Protein AF-A0A9P3LRH4-F1 (afdb_monomer_lite)

Radius of gyration: 26.84 Å; chains: 1; bounding box: 65×69×87 Å

Sequence (236 aa):
MSAPSTSEIVMLTSAAPTDGIQEAKQPSQETSVCRPNLFHRWLRLQELESERAVTSCMVSPRSLLAFRFIVALYYTAVLIAALVFYKTTFFSFLTTISSTSLCVYMWVASYHSFMYCRHKNTNSIDSLFWVLKMGFWFHYISLPCFHSLITTTYWIFLYAGFENLPVYFIWVDLSLHAFAIFIVLGEVLLARYQFPVRFWFVPVLLLVLYMFLTWFIHAIWHYWVYSFLGVDLKGM

Structure (mmCIF, N/CA/C/O backbone):
data_AF-A0A9P3LRH4-F1
#
_entry.id   AF-A0A9P3LRH4-F1
#
loop_
_atom_site.group_PDB
_atom_site.id
_atom_site.type_symbol
_atom_site.label_atom_id
_atom_site.label_alt_id
_atom_site.label_comp_id
_atom_site.label_asym_id
_atom_site.label_entity_id
_atom_site.label_seq_id
_atom_site.pdbx_PDB_ins_code
_atom_site.Cartn_x
_atom_site.Cartn_y
_atom_site.Cartn_z
_atom_site.occupancy
_atom_site.B_iso_or_equiv
_atom_site.auth_seq_id
_atom_site.auth_comp_id
_atom_site.auth_asym_id
_atom_site.auth_atom_id
_atom_site.pdbx_PDB_model_num
ATOM 1 N N . MET A 1 1 ? -12.752 44.719 63.126 1.00 45.34 1 MET A N 1
ATOM 2 C CA . MET A 1 1 ? -14.125 44.483 62.629 1.00 45.34 1 MET A CA 1
ATOM 3 C C . MET A 1 1 ? -14.020 43.392 61.574 1.00 45.34 1 MET A C 1
ATOM 5 O O . MET A 1 1 ? -13.540 43.663 60.489 1.00 45.34 1 MET A O 1
ATOM 9 N N . SER A 1 2 ? -13.967 42.131 62.005 1.00 46.28 2 SER A N 1
ATOM 10 C CA . SER A 1 2 ? -15.091 41.202 62.263 1.00 46.28 2 SER A CA 1
ATOM 11 C C . SER A 1 2 ? -15.459 40.422 60.996 1.00 46.28 2 SER A C 1
ATOM 13 O O . SER A 1 2 ? -16.128 40.940 60.109 1.00 46.28 2 SER A O 1
ATOM 15 N N . ALA A 1 3 ? -14.961 39.185 60.940 1.00 50.78 3 ALA A N 1
ATOM 16 C CA . ALA A 1 3 ? -15.246 38.180 59.922 1.00 50.78 3 ALA A CA 1
ATOM 17 C C . ALA A 1 3 ? -16.683 37.629 60.049 1.00 50.78 3 ALA A C 1
ATOM 19 O O . ALA A 1 3 ? -17.164 37.501 61.176 1.00 50.78 3 ALA A O 1
ATOM 20 N N . PRO A 1 4 ? -17.337 37.222 58.945 1.00 58.97 4 PRO A N 1
ATOM 21 C CA . PRO A 1 4 ? -18.463 36.291 58.970 1.00 58.97 4 PRO A CA 1
ATOM 22 C C . PRO A 1 4 ? -17.947 34.873 58.646 1.00 58.97 4 PRO A C 1
ATOM 24 O O . PRO A 1 4 ? -17.245 34.665 57.663 1.00 58.97 4 PRO A O 1
ATOM 27 N N . SER A 1 5 ? -18.049 33.917 59.571 1.00 60.41 5 SER A N 1
ATOM 28 C CA . SER A 1 5 ? -19.253 33.137 59.906 1.00 60.41 5 SER A CA 1
ATOM 29 C C . SER A 1 5 ? -19.564 32.075 58.842 1.00 60.41 5 SER A C 1
ATOM 31 O O . SER A 1 5 ? -20.210 32.313 57.827 1.00 60.41 5 SER A O 1
ATOM 33 N N . THR A 1 6 ? -19.043 30.887 59.140 1.00 59.00 6 THR A N 1
ATOM 34 C CA . THR A 1 6 ? -19.402 29.553 58.653 1.00 59.00 6 THR A CA 1
ATOM 35 C C . THR A 1 6 ? -20.910 29.347 58.522 1.00 59.00 6 THR A C 1
ATOM 37 O O . THR A 1 6 ? -21.641 29.516 59.495 1.00 59.00 6 THR A O 1
ATOM 40 N N . SER A 1 7 ? -21.355 28.896 57.349 1.00 62.19 7 SER A N 1
ATOM 41 C CA . SER A 1 7 ? -22.675 28.288 57.151 1.00 62.19 7 SER A CA 1
ATOM 42 C C . SER A 1 7 ? -22.482 26.876 56.603 1.00 62.19 7 SER A C 1
ATOM 44 O O . SER A 1 7 ? -21.971 26.681 55.500 1.00 62.19 7 SER A O 1
ATOM 46 N N . GLU A 1 8 ? -22.843 25.899 57.427 1.00 53.59 8 GLU A N 1
ATOM 47 C CA . GLU A 1 8 ? -22.874 24.475 57.119 1.00 53.59 8 GLU A CA 1
ATOM 48 C C . GLU A 1 8 ? -23.868 24.196 55.987 1.00 53.59 8 GLU A C 1
ATOM 50 O O . GLU A 1 8 ? -25.068 24.436 56.120 1.00 53.59 8 GLU A O 1
ATOM 55 N N . ILE A 1 9 ? -23.381 23.648 54.874 1.00 61.69 9 ILE A N 1
ATOM 56 C CA . ILE A 1 9 ? -24.240 23.028 53.864 1.00 61.69 9 ILE A CA 1
ATOM 57 C C . ILE A 1 9 ? -24.332 21.544 54.214 1.00 61.69 9 ILE A C 1
ATOM 59 O O . ILE A 1 9 ? -23.498 20.727 53.826 1.00 61.69 9 ILE A O 1
ATOM 63 N N . VAL A 1 10 ? -25.364 21.217 54.987 1.00 61.06 10 VAL A N 1
ATOM 64 C CA . VAL A 1 10 ? -25.838 19.853 55.222 1.00 61.06 10 VAL A CA 1
ATOM 65 C C . VAL A 1 10 ? -26.526 19.382 53.940 1.00 61.06 10 VAL A C 1
ATOM 67 O O . VAL A 1 10 ? -27.677 19.729 53.678 1.00 61.06 10 VAL A O 1
ATOM 70 N N . MET A 1 11 ? -25.816 18.621 53.104 1.00 61.50 11 MET A N 1
ATOM 71 C CA . MET A 1 11 ? -26.415 17.972 51.937 1.00 61.50 11 MET A CA 1
ATOM 72 C C . MET A 1 11 ? -26.892 16.571 52.342 1.00 61.50 11 MET A C 1
ATOM 74 O O . MET A 1 11 ? -26.105 15.645 52.521 1.00 61.50 11 MET A O 1
ATOM 78 N N . LEU A 1 12 ? -28.205 16.470 52.544 1.00 52.78 12 LEU A N 1
ATOM 79 C CA . LEU A 1 12 ? -28.957 15.260 52.864 1.00 52.78 12 LEU A CA 1
ATOM 80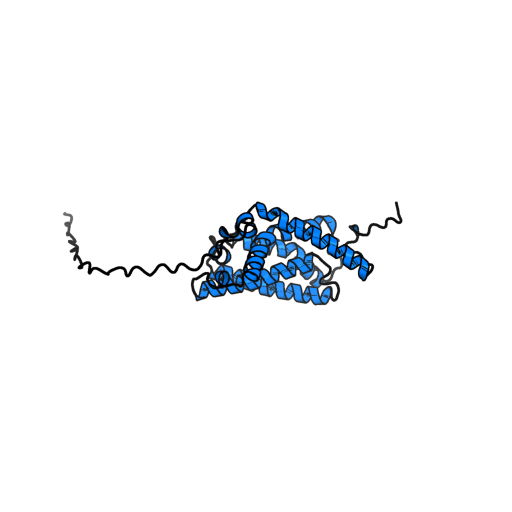 C C . LEU A 1 12 ? -28.687 14.148 51.841 1.00 52.78 12 LEU A C 1
ATOM 82 O O . LEU A 1 12 ? -29.091 14.223 50.681 1.00 52.78 12 LEU A O 1
ATOM 86 N N . THR A 1 13 ? -28.042 13.082 52.301 1.00 55.66 13 THR A N 1
ATOM 87 C CA . THR A 1 13 ? -27.937 11.795 51.617 1.00 55.66 13 THR A CA 1
ATOM 88 C C . THR A 1 13 ? -29.285 11.074 51.675 1.00 55.66 13 THR A C 1
ATOM 90 O O . THR A 1 13 ? -29.587 10.330 52.604 1.00 55.66 13 THR A O 1
ATOM 93 N N . SER A 1 14 ? -30.123 11.301 50.664 1.00 62.66 14 SER A N 1
ATOM 94 C CA . SER A 1 14 ? -31.313 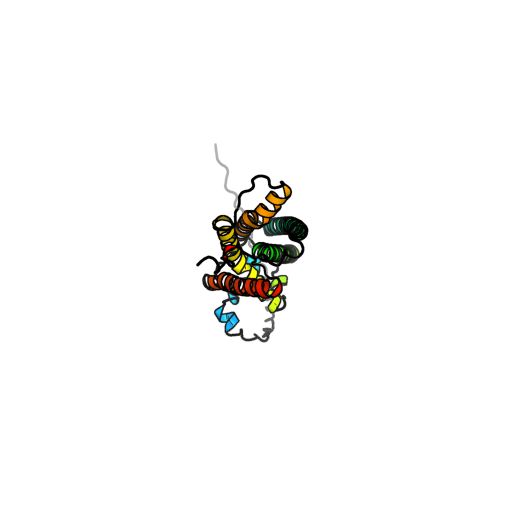10.485 50.412 1.00 62.66 14 SER A CA 1
ATOM 95 C C . SER A 1 14 ? -30.879 9.116 49.880 1.00 62.66 14 SER A C 1
ATOM 97 O O . SER A 1 14 ? -30.563 8.973 48.699 1.00 62.66 14 SER A O 1
ATOM 99 N N . ALA A 1 15 ? -30.850 8.113 50.756 1.00 59.34 15 ALA A N 1
ATOM 100 C CA . ALA A 1 15 ? -30.681 6.714 50.383 1.00 59.34 15 ALA A CA 1
ATOM 101 C C . ALA A 1 15 ? -31.893 6.255 49.556 1.00 59.34 15 ALA A C 1
ATOM 103 O O . ALA A 1 15 ? -32.991 6.078 50.083 1.00 59.34 15 ALA A O 1
ATOM 104 N N . ALA A 1 16 ? -31.698 6.107 48.246 1.00 64.75 16 ALA A N 1
ATOM 105 C CA . ALA A 1 16 ? -32.676 5.488 47.364 1.00 64.75 16 ALA A CA 1
ATOM 106 C C . ALA A 1 16 ? -32.742 3.972 47.637 1.00 64.75 16 ALA A C 1
ATOM 108 O O . ALA A 1 16 ? -31.704 3.357 47.902 1.00 64.75 16 ALA A O 1
ATOM 109 N N . PRO A 1 17 ? -33.934 3.358 47.569 1.00 61.25 17 PRO A N 1
ATOM 110 C CA . PRO A 1 17 ? -34.090 1.924 47.742 1.00 61.25 17 PRO A CA 1
ATOM 111 C C . PRO A 1 17 ? -33.427 1.195 46.569 1.00 61.25 17 PRO A C 1
ATOM 113 O O . PRO A 1 17 ? -33.758 1.406 45.403 1.00 61.25 17 PRO A O 1
ATOM 116 N N . THR A 1 18 ? -32.459 0.342 46.891 1.00 57.06 18 THR A N 1
ATOM 117 C CA . THR A 1 18 ? -31.911 -0.675 45.993 1.00 57.06 18 THR A CA 1
ATOM 118 C C . THR A 1 18 ? -32.977 -1.736 45.752 1.00 57.06 18 THR A C 1
ATOM 120 O O . THR A 1 18 ? -33.012 -2.760 46.436 1.00 57.06 18 THR A O 1
ATOM 123 N N . ASP A 1 19 ? -33.862 -1.474 44.795 1.00 56.16 19 ASP A N 1
ATOM 124 C CA . ASP A 1 19 ? -34.720 -2.499 44.220 1.00 56.16 19 ASP A CA 1
ATOM 125 C C . ASP A 1 19 ? -33.829 -3.553 43.559 1.00 56.16 19 ASP A C 1
ATOM 127 O O . ASP A 1 19 ? -32.988 -3.258 42.705 1.00 56.16 19 ASP A O 1
ATOM 131 N N . GLY A 1 20 ? -33.983 -4.794 44.019 1.00 57.94 20 GLY A N 1
ATOM 132 C CA . GLY A 1 20 ? -33.285 -5.963 43.512 1.00 57.94 20 GLY A CA 1
ATOM 133 C C . GLY A 1 20 ? -33.630 -6.207 42.051 1.00 57.94 20 GLY A C 1
ATOM 134 O O . GLY A 1 20 ? -34.550 -6.959 41.734 1.00 57.94 20 GLY A O 1
ATOM 135 N N . ILE A 1 21 ? -32.857 -5.602 41.155 1.00 61.72 21 ILE A N 1
ATOM 136 C CA . ILE A 1 21 ? -32.780 -6.019 39.762 1.00 61.72 21 ILE A CA 1
ATOM 137 C C . ILE A 1 21 ? -32.109 -7.390 39.790 1.00 61.72 21 ILE A C 1
ATOM 139 O O . ILE A 1 21 ? -30.891 -7.506 39.913 1.00 61.72 21 ILE A O 1
ATOM 143 N N . GLN A 1 22 ? -32.929 -8.439 39.739 1.00 58.22 22 GLN A N 1
ATOM 144 C CA . GLN A 1 22 ? -32.479 -9.778 39.397 1.00 58.22 22 GLN A CA 1
ATOM 145 C C . GLN A 1 22 ? -31.794 -9.679 38.036 1.00 58.22 22 GLN A C 1
ATOM 147 O O . GLN A 1 22 ? -32.447 -9.563 37.000 1.00 58.22 22 GLN A O 1
ATOM 152 N N . GLU A 1 23 ? -30.466 -9.660 38.068 1.00 60.53 23 GLU A N 1
ATOM 153 C CA . GLU A 1 23 ? -29.599 -9.733 36.907 1.00 60.53 23 GLU A CA 1
ATOM 154 C C . GLU A 1 23 ? -29.922 -11.058 36.213 1.00 60.53 23 GLU A C 1
ATOM 156 O O . GLU A 1 23 ? -29.495 -12.138 36.630 1.00 60.53 23 GLU A O 1
ATOM 161 N N . ALA A 1 24 ? -30.813 -10.985 35.222 1.00 63.91 24 ALA A N 1
ATOM 162 C CA . ALA A 1 24 ? -31.219 -12.119 34.423 1.00 63.91 24 ALA A CA 1
ATOM 163 C C . ALA A 1 24 ? -29.950 -12.679 33.788 1.00 63.91 24 ALA A C 1
ATOM 165 O O . ALA A 1 24 ? -29.403 -12.096 32.853 1.00 63.91 24 ALA A O 1
ATOM 166 N N . LYS A 1 25 ? -29.463 -13.781 34.364 1.00 61.41 25 LYS A N 1
ATOM 167 C CA . LYS A 1 25 ? -28.295 -14.537 33.930 1.00 61.41 25 LYS A CA 1
ATOM 168 C C . LYS A 1 25 ? -28.510 -14.884 32.463 1.00 61.41 25 LYS A C 1
ATOM 170 O O . LYS A 1 25 ? -29.217 -15.842 32.152 1.00 61.41 25 LYS A O 1
ATOM 175 N N . GLN A 1 26 ? -27.973 -14.046 31.576 1.00 59.22 26 GLN A N 1
ATOM 176 C CA . GLN A 1 26 ? -28.074 -14.236 30.139 1.00 59.22 26 GLN A CA 1
ATOM 177 C C . GLN A 1 26 ? -27.566 -15.650 29.860 1.00 59.22 26 GLN A C 1
ATOM 179 O O . GLN A 1 26 ? -26.451 -15.973 30.287 1.00 59.22 26 GLN A O 1
ATOM 184 N N . PRO A 1 27 ? -28.381 -16.520 29.237 1.00 56.56 27 PRO A N 1
ATOM 185 C CA . PRO A 1 27 ? -27.951 -17.867 28.923 1.00 56.56 27 PRO A CA 1
ATOM 186 C C . PRO A 1 27 ? -26.674 -17.731 28.111 1.00 56.56 27 PRO A C 1
ATOM 188 O O . PRO A 1 27 ? -26.662 -17.062 27.076 1.00 56.56 27 PRO A O 1
ATOM 191 N N . SER A 1 28 ? -25.591 -18.295 28.642 1.00 54.25 28 SER A N 1
ATOM 192 C CA . SER A 1 28 ? -24.298 -18.360 27.987 1.00 54.25 28 SER A CA 1
ATOM 193 C C . SER A 1 28 ? -24.526 -19.001 26.629 1.00 54.25 28 SER A C 1
ATOM 195 O O . SER A 1 28 ? -24.662 -20.220 26.528 1.00 54.25 28 SER A O 1
ATOM 197 N N . GLN A 1 29 ? -24.644 -18.170 25.593 1.00 51.78 29 GLN A N 1
ATOM 198 C CA . GLN A 1 29 ? -24.571 -18.616 24.219 1.00 51.78 29 GLN A CA 1
ATOM 199 C C . GLN A 1 29 ? -23.162 -19.178 24.068 1.00 51.78 29 GLN A C 1
ATOM 201 O O . GLN A 1 29 ? -22.212 -18.448 23.781 1.00 51.78 29 GLN A O 1
ATOM 206 N N . GLU A 1 30 ? -23.030 -20.484 24.303 1.00 50.16 30 GLU A N 1
ATOM 207 C CA . GLU A 1 30 ? -21.957 -21.311 23.773 1.00 50.16 30 GLU A CA 1
ATOM 208 C C . GLU A 1 30 ? -22.081 -21.246 22.252 1.00 50.16 30 GLU A C 1
ATOM 210 O O . GLU A 1 30 ? -22.576 -22.143 21.575 1.00 50.16 30 GLU A O 1
ATOM 215 N N . THR A 1 31 ? -21.677 -20.103 21.703 1.00 60.03 31 THR A N 1
ATOM 216 C CA . THR A 1 31 ? -21.298 -19.997 20.309 1.00 60.03 31 THR A CA 1
ATOM 217 C C . THR A 1 31 ? -20.288 -21.109 20.104 1.00 60.03 31 THR A C 1
ATOM 219 O O . THR A 1 31 ? -19.287 -21.179 20.813 1.00 60.03 31 THR A O 1
ATOM 222 N N . SER A 1 32 ? -20.610 -22.054 19.223 1.00 57.06 32 SER A N 1
ATOM 223 C CA . SER A 1 32 ? -19.749 -23.186 18.913 1.00 57.06 32 SER A CA 1
ATOM 224 C C . SER A 1 32 ? -18.375 -22.641 18.528 1.00 57.06 32 SER A C 1
ATOM 226 O O . SER A 1 32 ? -18.187 -22.148 17.412 1.00 57.06 32 SER A O 1
ATOM 228 N N . VAL A 1 33 ? -17.437 -22.648 19.479 1.00 63.66 33 VAL A N 1
ATOM 229 C CA . VAL A 1 33 ? -16.110 -22.070 19.297 1.00 63.66 33 VAL A CA 1
ATOM 230 C C . VAL A 1 33 ? -15.388 -22.992 18.332 1.00 63.66 33 VAL A C 1
ATOM 232 O O . VAL A 1 33 ? -14.846 -24.028 18.720 1.00 63.66 33 VAL A O 1
ATOM 235 N N . CYS A 1 34 ? -15.437 -22.652 17.045 1.00 68.12 34 CYS A N 1
ATOM 236 C CA . CYS A 1 34 ? -14.669 -23.338 16.022 1.00 68.12 34 CYS A CA 1
ATOM 237 C C . CYS A 1 34 ? -13.207 -23.301 16.471 1.00 68.12 34 CYS A C 1
ATOM 239 O O . CYS A 1 34 ? -12.618 -22.221 16.573 1.00 68.12 34 CYS A O 1
ATOM 241 N N . ARG A 1 35 ? -12.637 -24.466 16.814 1.00 76.00 35 ARG A N 1
ATOM 242 C CA . ARG A 1 35 ? -11.260 -24.532 17.307 1.00 76.00 35 ARG A CA 1
ATOM 243 C C . ARG A 1 35 ? -10.355 -23.897 16.249 1.00 76.00 35 ARG A C 1
ATOM 245 O O . ARG A 1 35 ? -10.380 -24.345 15.100 1.00 76.00 35 ARG A O 1
ATOM 252 N N . PRO A 1 36 ? -9.580 -22.858 16.599 1.00 74.19 36 PRO A N 1
ATOM 253 C CA . PRO A 1 36 ? -8.704 -22.201 15.645 1.00 74.19 36 PRO A CA 1
ATOM 254 C C . PRO A 1 36 ? -7.716 -23.235 15.107 1.00 74.19 36 PRO A C 1
ATOM 256 O O . PRO A 1 36 ? -7.107 -23.984 15.876 1.00 74.19 36 PRO A O 1
ATOM 259 N N . ASN A 1 37 ? -7.577 -23.295 13.783 1.00 84.12 37 ASN A N 1
ATOM 260 C CA . ASN A 1 37 ? -6.611 -24.187 13.157 1.00 84.12 37 ASN A CA 1
ATOM 261 C C . ASN A 1 37 ? -5.178 -23.835 13.621 1.00 84.12 37 ASN A C 1
ATOM 263 O O . ASN A 1 37 ? -4.890 -22.726 14.085 1.00 84.12 37 ASN A O 1
ATOM 267 N N . LEU A 1 38 ? -4.264 -24.801 13.516 1.00 87.19 38 LEU A N 1
ATOM 268 C CA . LEU A 1 38 ? -2.883 -24.665 13.999 1.00 87.19 38 LEU A CA 1
ATOM 269 C C . LEU A 1 38 ? -2.169 -23.463 13.347 1.00 87.19 38 LEU A C 1
ATOM 271 O O . LEU A 1 38 ? -1.422 -22.745 14.010 1.00 87.19 38 LEU A O 1
ATOM 275 N N . PHE A 1 39 ? -2.497 -23.185 12.083 1.00 83.06 39 PHE A N 1
ATOM 276 C CA . PHE A 1 39 ? -2.001 -22.047 11.310 1.00 83.06 39 PHE A CA 1
ATOM 277 C C . PHE A 1 39 ? -2.398 -20.686 11.909 1.00 83.06 39 PHE A C 1
ATOM 279 O O . PHE A 1 39 ? -1.543 -19.828 12.123 1.00 83.06 39 PHE A O 1
ATOM 286 N N . HIS A 1 40 ? -3.670 -20.503 12.268 1.00 79.69 40 HIS A N 1
ATOM 287 C CA . HIS A 1 40 ? -4.185 -19.282 12.893 1.00 79.69 40 HIS A CA 1
ATOM 288 C C . HIS A 1 40 ? -3.524 -19.019 14.251 1.00 79.69 40 HIS A C 1
ATOM 290 O O . HIS A 1 40 ? -3.223 -17.874 14.596 1.00 79.69 40 HIS A O 1
ATOM 296 N N . ARG A 1 41 ? -3.269 -20.084 15.024 1.00 85.00 41 ARG A N 1
ATOM 297 C CA . ARG A 1 41 ? -2.569 -19.988 16.313 1.00 85.00 41 ARG A CA 1
ATOM 298 C C . ARG A 1 41 ? -1.092 -19.640 16.133 1.00 85.00 41 ARG A C 1
ATOM 300 O O . ARG A 1 41 ? -0.566 -18.828 16.891 1.00 85.00 41 ARG A O 1
ATOM 307 N N . TRP A 1 42 ? -0.435 -20.223 15.132 1.00 85.81 42 TRP A N 1
ATOM 308 C CA . TRP A 1 42 ? 0.966 -19.940 14.821 1.00 85.81 42 TRP A CA 1
ATOM 309 C C . TRP A 1 42 ? 1.179 -18.474 14.409 1.00 85.81 42 TRP A C 1
ATOM 311 O O . TRP A 1 42 ? 2.066 -17.810 14.958 1.00 85.81 42 TRP A O 1
ATOM 321 N N . LEU A 1 43 ? 0.300 -17.952 13.543 1.00 83.12 43 LEU A N 1
ATOM 322 C CA . LEU A 1 43 ? 0.283 -16.548 13.113 1.00 83.12 43 LEU A CA 1
ATOM 323 C C . LEU A 1 43 ? -0.168 -15.566 14.204 1.00 83.12 43 LEU A C 1
ATOM 325 O O . LEU A 1 43 ? -0.046 -14.363 14.013 1.00 83.12 43 LEU A O 1
ATOM 329 N N . ARG A 1 44 ? -0.698 -16.048 15.335 1.00 85.31 44 ARG A N 1
ATOM 330 C CA . ARG A 1 44 ? -1.242 -15.208 16.413 1.00 85.31 44 ARG A CA 1
ATOM 331 C C . ARG A 1 44 ? -2.239 -14.148 15.928 1.00 85.31 44 ARG A C 1
ATOM 333 O O . ARG A 1 44 ? -2.333 -13.071 16.500 1.00 85.31 44 ARG A O 1
ATOM 340 N N . LEU A 1 45 ? -3.062 -14.482 14.931 1.00 83.44 45 LEU A N 1
ATOM 341 C CA . LEU A 1 45 ? -4.109 -13.577 14.427 1.00 83.44 45 LEU A CA 1
ATOM 342 C C . LEU A 1 45 ? -5.141 -13.199 15.509 1.00 83.44 45 LEU A C 1
ATOM 344 O O . LEU A 1 45 ? -5.885 -12.246 15.343 1.00 83.44 45 LEU A O 1
ATOM 348 N N . GLN A 1 46 ? -5.162 -13.929 16.629 1.00 83.00 46 GLN A N 1
ATOM 349 C CA . GLN A 1 46 ? -5.968 -13.629 17.817 1.00 83.00 46 GLN A CA 1
ATOM 350 C C . GLN A 1 46 ? -5.515 -12.368 18.562 1.00 83.00 46 GLN A C 1
ATOM 352 O O . GLN A 1 46 ? -6.309 -11.794 19.293 1.00 83.00 46 GLN A O 1
ATOM 357 N N . GLU A 1 47 ? -4.256 -11.952 18.400 1.00 87.25 47 GLU A N 1
ATOM 358 C CA . GLU A 1 47 ? -3.729 -10.723 19.010 1.00 87.25 47 GLU A CA 1
ATOM 359 C C . GLU A 1 47 ? -4.138 -9.472 18.210 1.00 87.25 47 GLU A C 1
ATOM 361 O O . GLU A 1 47 ? -3.975 -8.352 18.685 1.00 87.25 47 GLU A O 1
ATOM 366 N N . LEU A 1 48 ? -4.682 -9.650 16.998 1.00 90.06 48 LEU A N 1
ATOM 367 C CA . LEU A 1 48 ? -5.120 -8.556 16.139 1.00 90.06 48 LEU A CA 1
ATOM 368 C C . LEU A 1 48 ? -6.508 -8.084 16.561 1.00 90.06 48 LEU A C 1
ATOM 370 O O . LEU A 1 48 ? -7.540 -8.615 16.153 1.00 90.06 48 LEU A O 1
ATOM 374 N N . GLU A 1 49 ? -6.519 -7.058 17.398 1.00 93.81 49 GLU A N 1
ATOM 375 C CA . GLU A 1 49 ? -7.741 -6.399 17.834 1.00 93.81 49 GLU A CA 1
ATOM 376 C C . GLU A 1 49 ? -8.316 -5.531 16.702 1.00 93.81 49 GLU A C 1
ATOM 378 O O . GLU A 1 49 ? -7.715 -4.531 16.296 1.00 93.81 49 GLU A O 1
ATOM 383 N N . SER A 1 50 ? -9.522 -5.860 16.229 1.00 95.62 50 SER A N 1
ATOM 384 C CA . SER A 1 50 ? -10.245 -5.106 15.190 1.00 95.62 50 SER A CA 1
ATOM 385 C C . SER A 1 50 ? -10.384 -3.612 15.511 1.00 95.62 50 SER A C 1
ATOM 387 O O . SER A 1 50 ? -10.371 -2.772 14.613 1.00 95.62 50 SER A O 1
ATOM 389 N N . GLU A 1 51 ? -10.450 -3.248 16.794 1.00 96.31 51 GLU A N 1
ATOM 390 C CA . GLU A 1 51 ? -10.541 -1.854 17.229 1.00 96.31 51 GLU A CA 1
ATOM 391 C C . GLU A 1 51 ? -9.276 -1.059 16.878 1.00 96.31 51 GLU A C 1
ATOM 393 O O . GLU A 1 51 ? -9.354 0.121 16.533 1.00 96.31 51 GLU A O 1
ATOM 398 N N . ARG A 1 52 ? -8.092 -1.683 16.919 1.00 95.31 52 ARG A N 1
ATOM 399 C CA . ARG A 1 52 ? -6.817 -1.020 16.585 1.00 95.31 52 ARG A CA 1
ATOM 400 C C . ARG A 1 52 ? -6.739 -0.604 15.129 1.00 95.31 52 ARG A C 1
ATOM 402 O O . ARG A 1 52 ? -6.182 0.449 14.834 1.00 95.31 52 ARG A O 1
ATOM 409 N N . ALA A 1 53 ? -7.364 -1.378 14.248 1.00 95.69 53 ALA A N 1
ATOM 410 C CA . ALA A 1 53 ? -7.416 -1.065 12.833 1.00 95.69 53 ALA A CA 1
ATOM 411 C C . ALA A 1 53 ? -8.251 0.192 12.527 1.00 95.69 53 ALA A C 1
ATOM 413 O O . ALA A 1 53 ? -8.066 0.785 11.470 1.00 95.69 53 ALA A O 1
ATOM 414 N N . VAL A 1 54 ? -9.148 0.636 13.417 1.00 97.50 54 VAL A N 1
ATOM 415 C CA . VAL A 1 54 ? -10.090 1.754 13.168 1.00 97.50 54 VAL A CA 1
ATOM 416 C C . VAL A 1 54 ? -9.954 2.930 14.140 1.00 97.50 54 VAL A C 1
ATOM 418 O O . VAL A 1 54 ? -10.672 3.923 14.014 1.00 97.50 54 VAL A O 1
ATOM 421 N N . THR A 1 55 ? -9.032 2.850 15.096 1.00 97.56 55 THR A N 1
ATOM 422 C CA . THR A 1 55 ? -8.791 3.891 16.107 1.00 97.56 55 THR A CA 1
ATOM 423 C C . THR A 1 55 ? -7.326 4.320 16.144 1.00 97.56 55 THR A C 1
ATOM 425 O O . THR A 1 55 ? -6.448 3.687 15.558 1.00 97.56 55 THR A O 1
ATOM 428 N N . SER A 1 56 ? -7.070 5.426 16.839 1.00 97.38 56 SER A N 1
ATOM 429 C CA . SER A 1 56 ? -5.771 6.082 16.939 1.00 97.38 56 SER A CA 1
ATOM 430 C C . SER A 1 56 ? -5.530 6.559 18.368 1.00 97.38 56 SER A C 1
ATOM 432 O O . SER A 1 56 ? -6.481 6.903 19.068 1.00 97.38 56 SER A O 1
ATOM 434 N N . CYS A 1 57 ? -4.262 6.608 18.784 1.00 96.12 57 CYS A N 1
ATOM 435 C CA . CYS A 1 57 ? -3.854 7.288 20.018 1.00 96.12 57 CYS A CA 1
ATOM 436 C C . CYS A 1 57 ? -3.620 8.795 19.815 1.00 96.12 57 CYS A C 1
ATOM 438 O O . CYS A 1 57 ? -3.620 9.542 20.788 1.00 96.12 57 CYS A O 1
ATOM 440 N N . MET A 1 58 ? -3.386 9.239 18.574 1.00 97.31 58 MET A N 1
ATOM 441 C CA . MET A 1 58 ? -2.991 10.617 18.255 1.00 97.31 58 MET A CA 1
ATOM 442 C C . MET A 1 58 ? -4.155 11.465 17.743 1.00 97.31 58 MET A C 1
ATOM 444 O O . MET A 1 58 ? -4.198 12.668 17.986 1.00 97.31 58 MET A O 1
ATOM 448 N N . VAL A 1 59 ? -5.088 10.857 17.007 1.00 98.12 59 VAL A N 1
ATOM 449 C CA . VAL A 1 59 ? -6.183 11.572 16.342 1.00 98.12 59 VAL A CA 1
ATOM 450 C C . VAL A 1 59 ? -7.538 10.938 16.637 1.00 98.12 59 VAL A C 1
ATOM 452 O O . VAL A 1 59 ? -7.647 9.786 17.045 1.00 98.12 59 VAL A O 1
ATOM 455 N N . SER A 1 60 ? -8.620 11.685 16.417 1.00 97.94 60 SER A N 1
ATOM 456 C CA . SER A 1 60 ? -9.964 11.117 16.548 1.00 97.94 60 SER A CA 1
ATOM 457 C C . SER A 1 60 ? -10.237 10.070 15.448 1.00 97.94 60 SER A C 1
ATOM 459 O O . SER A 1 60 ? -9.706 10.204 14.340 1.00 97.94 60 SER A O 1
ATOM 461 N N . PRO A 1 61 ? -11.132 9.082 15.662 1.00 98.06 61 PRO A N 1
ATOM 462 C CA . PRO A 1 61 ? -11.510 8.123 14.615 1.00 98.06 61 PRO A CA 1
ATOM 463 C C . PRO A 1 61 ? -12.052 8.777 13.332 1.00 98.06 61 PRO A C 1
ATOM 465 O O . PRO A 1 61 ? -11.860 8.256 12.237 1.00 98.06 61 PRO A O 1
ATOM 468 N N . ARG A 1 62 ? -12.692 9.952 13.447 1.00 98.38 62 ARG A N 1
ATOM 469 C CA . ARG A 1 62 ? -13.177 10.725 12.290 1.00 98.38 62 ARG A CA 1
ATOM 470 C C . ARG A 1 62 ? -12.026 11.330 11.487 1.00 98.38 62 ARG A C 1
ATOM 472 O O . ARG A 1 62 ? -12.078 11.330 10.263 1.00 98.38 62 ARG A O 1
ATOM 479 N N . SER A 1 63 ? -10.992 11.820 12.169 1.00 98.25 63 SER A N 1
ATOM 480 C CA . SER A 1 63 ? -9.780 12.345 11.533 1.00 98.25 63 SER A CA 1
ATOM 481 C C . SER A 1 63 ? -9.011 11.234 10.813 1.00 98.25 63 SER A C 1
ATOM 483 O O . SER A 1 63 ? -8.592 11.430 9.676 1.00 98.25 63 SER A O 1
ATOM 485 N N . LEU A 1 64 ? -8.894 10.052 11.433 1.00 98.25 64 LEU A N 1
ATOM 486 C CA . LEU A 1 64 ? -8.279 8.875 10.807 1.00 98.25 64 LEU A CA 1
ATOM 487 C C . LEU A 1 64 ? -9.058 8.416 9.563 1.00 98.25 64 LEU A C 1
ATOM 489 O O . LEU A 1 64 ? -8.458 8.148 8.525 1.00 98.25 64 LEU A O 1
ATOM 493 N N . LEU A 1 65 ? -10.395 8.385 9.637 1.00 98.44 65 LEU A N 1
ATOM 494 C CA . LEU A 1 65 ? -11.258 8.122 8.482 1.00 98.44 65 LEU A CA 1
ATOM 495 C C . LEU A 1 65 ? -11.020 9.134 7.352 1.00 98.44 65 LEU A C 1
ATOM 497 O O . LEU A 1 65 ? -10.848 8.728 6.206 1.00 98.44 65 LEU A O 1
ATOM 501 N N . ALA A 1 66 ? -11.007 10.433 7.664 1.00 98.50 66 ALA A N 1
ATOM 502 C CA . ALA A 1 66 ? -10.795 11.478 6.666 1.00 98.50 66 ALA A CA 1
ATOM 503 C C . ALA A 1 66 ? -9.429 11.332 5.977 1.00 98.50 66 ALA A C 1
ATOM 505 O O . ALA A 1 66 ? -9.364 11.387 4.751 1.00 98.50 66 ALA A O 1
ATOM 506 N N . PHE A 1 67 ? -8.366 11.071 6.747 1.00 98.38 67 PHE A N 1
ATOM 507 C CA . PHE A 1 67 ? -7.033 10.781 6.215 1.00 98.38 67 PHE A CA 1
ATOM 508 C C . PHE A 1 67 ? -7.061 9.602 5.233 1.00 98.38 67 PHE A C 1
ATOM 510 O O . PHE A 1 67 ? -6.687 9.767 4.072 1.00 98.38 67 PHE A O 1
ATOM 517 N N . ARG A 1 68 ? -7.567 8.438 5.664 1.00 98.38 68 ARG A N 1
ATOM 518 C CA . ARG A 1 68 ? -7.611 7.226 4.830 1.00 98.38 68 ARG A CA 1
ATOM 519 C C . ARG A 1 68 ? -8.425 7.428 3.558 1.00 98.38 68 ARG A C 1
ATOM 521 O O . ARG A 1 68 ? -8.002 6.990 2.493 1.00 98.38 68 ARG A O 1
ATOM 528 N N . PHE A 1 69 ? -9.551 8.132 3.651 1.00 98.69 69 PHE A N 1
ATOM 529 C CA . PHE A 1 69 ? -10.416 8.390 2.505 1.00 98.69 69 PHE A CA 1
ATOM 530 C C . PHE A 1 69 ? -9.760 9.332 1.485 1.00 98.69 69 PHE A C 1
ATOM 532 O O . PHE A 1 69 ? -9.770 9.041 0.290 1.00 98.69 69 PHE A O 1
ATOM 539 N N . ILE A 1 70 ? -9.131 10.422 1.942 1.00 98.62 70 ILE A N 1
ATOM 540 C CA . ILE A 1 70 ? -8.389 11.345 1.066 1.00 98.62 70 ILE A CA 1
ATOM 541 C C . ILE A 1 70 ? -7.229 10.613 0.381 1.00 98.62 70 ILE A C 1
ATOM 543 O O . ILE A 1 70 ? -7.051 10.739 -0.831 1.00 98.62 70 ILE A O 1
ATOM 547 N N . VAL A 1 71 ? -6.475 9.810 1.137 1.00 98.38 71 VAL A N 1
ATOM 548 C CA . VAL A 1 71 ? -5.386 8.987 0.597 1.00 98.38 71 VAL A CA 1
ATOM 549 C C . VAL A 1 71 ? -5.912 7.985 -0.431 1.00 98.38 71 VAL A C 1
ATOM 551 O O . VAL A 1 71 ? -5.332 7.879 -1.507 1.00 98.38 71 VAL A O 1
ATOM 554 N N . ALA A 1 72 ? -7.018 7.288 -0.151 1.00 98.50 72 ALA A N 1
ATOM 555 C CA . ALA A 1 72 ? -7.622 6.332 -1.079 1.00 98.50 72 ALA A CA 1
ATOM 556 C C . ALA A 1 72 ? -8.027 6.998 -2.405 1.00 98.50 72 ALA A C 1
ATOM 558 O O . ALA A 1 72 ? -7.732 6.468 -3.478 1.00 98.50 72 ALA A O 1
ATOM 559 N N . LEU A 1 73 ? -8.644 8.184 -2.349 1.00 98.50 73 LEU A N 1
ATOM 560 C CA . LEU A 1 73 ? -9.001 8.960 -3.541 1.00 98.50 73 LEU A CA 1
ATOM 561 C C . LEU A 1 73 ? -7.765 9.384 -4.340 1.00 98.50 73 LEU A C 1
ATOM 563 O O . LEU A 1 73 ? -7.710 9.165 -5.551 1.00 98.50 73 LEU A O 1
ATOM 567 N N . TYR A 1 74 ? -6.760 9.944 -3.664 1.00 98.44 74 TYR A N 1
ATOM 568 C CA . TYR A 1 74 ? -5.508 10.348 -4.299 1.00 98.44 74 TYR A CA 1
ATOM 569 C C . TYR A 1 74 ? -4.820 9.162 -4.985 1.00 98.44 74 TYR A C 1
ATOM 571 O O . TYR A 1 74 ? -4.474 9.238 -6.164 1.00 98.44 74 TYR A O 1
ATOM 579 N N . TYR A 1 75 ? -4.686 8.036 -4.285 1.00 97.81 75 TYR A N 1
ATOM 580 C CA . TYR A 1 75 ? -4.012 6.862 -4.828 1.00 97.81 75 TYR A CA 1
ATOM 581 C C . TYR A 1 75 ? -4.818 6.182 -5.941 1.00 97.81 75 TYR A C 1
ATOM 583 O O . TYR A 1 75 ? -4.237 5.636 -6.874 1.00 97.81 75 TYR A O 1
ATOM 591 N N . THR A 1 76 ? -6.149 6.287 -5.918 1.00 98.56 76 THR A N 1
ATOM 592 C CA . THR A 1 76 ? -6.993 5.879 -7.052 1.00 98.56 76 THR A CA 1
ATOM 593 C C . THR A 1 76 ? -6.658 6.699 -8.300 1.00 98.56 76 THR A C 1
ATOM 595 O O . THR A 1 76 ? -6.461 6.124 -9.369 1.00 98.56 76 THR A O 1
ATOM 598 N N . ALA A 1 77 ? -6.516 8.024 -8.177 1.00 98.44 77 ALA A N 1
ATOM 599 C CA . ALA A 1 77 ? -6.131 8.884 -9.299 1.00 98.44 77 ALA A CA 1
ATOM 600 C C . ALA A 1 77 ? -4.720 8.562 -9.826 1.00 98.44 77 ALA A C 1
ATOM 602 O O . ALA A 1 77 ? -4.526 8.468 -11.040 1.00 98.44 77 ALA A O 1
ATOM 603 N N . VAL A 1 78 ? -3.756 8.329 -8.927 1.00 98.31 78 VAL A N 1
ATOM 604 C CA . VAL A 1 78 ? -2.394 7.889 -9.283 1.00 98.31 78 VAL A CA 1
ATOM 605 C C . VAL A 1 78 ? -2.430 6.574 -10.062 1.00 98.31 78 VAL A C 1
ATOM 607 O O . VAL A 1 78 ? -1.794 6.468 -11.107 1.00 98.31 78 VAL A O 1
ATOM 610 N N . LEU A 1 79 ? -3.191 5.580 -9.592 1.00 98.31 79 LEU A N 1
ATOM 611 C CA . LEU A 1 79 ? -3.279 4.274 -10.249 1.00 98.31 79 LEU A CA 1
ATOM 612 C C . LEU A 1 79 ? -3.969 4.344 -11.610 1.00 98.31 79 LEU A C 1
ATOM 614 O O . LEU A 1 79 ? -3.535 3.656 -12.527 1.00 98.31 79 LEU A O 1
ATOM 618 N N . ILE A 1 80 ? -4.987 5.193 -11.777 1.00 98.31 80 ILE A N 1
ATOM 619 C CA . ILE A 1 80 ? -5.603 5.434 -13.091 1.00 98.31 80 ILE A CA 1
ATOM 620 C C . ILE A 1 80 ? -4.571 6.032 -14.054 1.00 98.31 80 ILE A C 1
ATOM 622 O O . ILE A 1 80 ? -4.427 5.548 -15.176 1.00 98.31 80 ILE A O 1
ATOM 626 N N . ALA A 1 81 ? -3.817 7.045 -13.620 1.00 97.94 81 ALA A N 1
ATOM 627 C CA . ALA A 1 81 ? -2.779 7.653 -14.449 1.00 97.94 81 ALA A CA 1
ATOM 628 C C . ALA A 1 81 ? -1.663 6.654 -14.802 1.00 97.94 81 ALA A C 1
ATOM 630 O O . ALA A 1 81 ? -1.255 6.559 -15.960 1.00 97.94 81 ALA A O 1
ATOM 631 N N . ALA A 1 82 ? -1.218 5.860 -13.827 1.00 97.62 82 ALA A N 1
ATOM 632 C CA . ALA A 1 82 ? -0.240 4.801 -14.034 1.00 97.62 82 ALA A CA 1
ATOM 633 C C . ALA A 1 82 ? -0.763 3.718 -14.994 1.00 97.62 82 ALA A C 1
ATOM 635 O O . ALA A 1 82 ? -0.024 3.274 -15.869 1.00 97.62 82 ALA A O 1
ATOM 636 N N . LEU A 1 83 ? -2.035 3.328 -14.893 1.00 97.62 83 LEU A N 1
ATOM 637 C CA . LEU A 1 83 ? -2.663 2.370 -15.806 1.00 97.62 83 LEU A CA 1
ATOM 638 C C . LEU A 1 83 ? -2.678 2.891 -17.247 1.00 97.62 83 LEU A C 1
ATOM 640 O O . LEU A 1 83 ? -2.323 2.156 -18.167 1.00 97.62 83 LEU A O 1
ATOM 644 N N . VAL A 1 84 ? -3.033 4.162 -17.447 1.00 97.19 84 VAL A N 1
ATOM 645 C CA . VAL A 1 84 ? -2.995 4.805 -18.772 1.00 97.19 84 VAL A CA 1
ATOM 646 C C . VAL A 1 84 ? -1.569 4.844 -19.332 1.00 97.19 84 VAL A C 1
ATOM 648 O O . VAL A 1 84 ? -1.374 4.639 -20.532 1.00 97.19 84 VAL A O 1
ATOM 651 N N . PHE A 1 85 ? -0.575 5.078 -18.473 1.00 94.75 85 PHE A N 1
ATOM 652 C CA . PHE A 1 85 ? 0.826 5.177 -18.870 1.00 94.75 85 PHE A CA 1
ATOM 653 C C . PHE A 1 85 ? 1.452 3.815 -19.217 1.00 94.75 85 PHE A C 1
ATOM 655 O O . PHE A 1 85 ? 1.956 3.632 -20.325 1.00 94.75 85 PHE A O 1
ATOM 662 N N . TYR A 1 86 ? 1.392 2.848 -18.296 1.00 93.81 86 TYR A N 1
ATOM 663 C CA . TYR A 1 86 ? 2.010 1.525 -18.456 1.00 93.81 86 TYR A CA 1
ATOM 664 C C . TYR A 1 86 ? 1.179 0.572 -19.329 1.00 93.81 86 TYR A C 1
ATOM 666 O O . TYR A 1 86 ? 1.709 -0.395 -19.876 1.00 93.81 86 TYR A O 1
ATOM 674 N N . LYS A 1 87 ? -0.118 0.841 -19.516 1.00 95.19 87 LYS A N 1
ATOM 675 C CA . LYS A 1 87 ? -1.015 0.061 -20.382 1.00 95.19 87 LYS A CA 1
ATOM 676 C C . LYS A 1 87 ? -0.967 -1.435 -20.035 1.00 95.19 87 LYS A C 1
ATOM 678 O O . LYS A 1 87 ? -1.281 -1.830 -18.916 1.00 95.19 87 LYS A O 1
ATOM 683 N N . THR A 1 88 ? -0.562 -2.277 -20.984 1.00 93.75 88 THR A N 1
ATOM 684 C CA . THR A 1 88 ? -0.521 -3.737 -20.847 1.00 93.75 88 THR A CA 1
ATOM 685 C C . THR A 1 88 ? 0.555 -4.227 -19.884 1.00 93.75 88 THR A C 1
ATOM 687 O O . THR A 1 88 ? 0.433 -5.338 -19.379 1.00 93.75 88 THR A O 1
ATOM 690 N N . THR A 1 89 ? 1.579 -3.420 -19.587 1.00 93.62 89 THR A N 1
ATOM 691 C CA . THR A 1 89 ? 2.635 -3.782 -18.627 1.00 93.62 89 THR A CA 1
ATOM 692 C C . THR A 1 89 ? 2.330 -3.306 -17.211 1.00 93.62 89 THR A C 1
ATOM 694 O O . THR A 1 89 ? 3.134 -3.522 -16.306 1.00 93.62 89 THR A O 1
ATOM 697 N N . PHE A 1 90 ? 1.157 -2.700 -16.983 1.00 95.50 90 PHE A N 1
ATOM 698 C CA . PHE A 1 90 ? 0.778 -2.183 -15.673 1.00 95.50 90 PHE A CA 1
ATOM 699 C C . PHE A 1 90 ? 0.869 -3.250 -14.581 1.00 95.50 90 PHE A C 1
ATOM 701 O O . PHE A 1 90 ? 1.426 -2.975 -13.534 1.00 95.50 90 PHE A O 1
ATOM 708 N N . PHE A 1 91 ? 0.407 -4.480 -14.812 1.00 95.12 91 PHE A N 1
ATOM 709 C CA . PHE A 1 91 ? 0.514 -5.559 -13.818 1.00 95.12 91 PHE A CA 1
ATOM 710 C C . PHE A 1 91 ? 1.819 -6.360 -13.903 1.00 95.12 91 PHE A C 1
ATOM 712 O O . PHE A 1 91 ? 1.961 -7.360 -13.207 1.00 95.12 91 PHE A O 1
ATOM 719 N N . SER A 1 92 ? 2.778 -5.940 -14.729 1.00 95.00 92 SER A N 1
ATOM 720 C CA . SER A 1 92 ? 4.077 -6.610 -14.823 1.00 95.00 92 SER A CA 1
ATOM 721 C C . SER A 1 92 ? 5.052 -6.138 -13.747 1.00 95.00 92 SER A C 1
ATOM 723 O O . SER A 1 92 ? 5.966 -6.883 -13.419 1.00 95.00 92 SER A O 1
ATOM 725 N N . PHE A 1 93 ? 4.878 -4.927 -13.202 1.00 94.12 93 PHE A N 1
ATOM 726 C CA . PHE A 1 93 ? 5.796 -4.335 -12.227 1.00 94.12 93 PHE A CA 1
ATOM 727 C C . PHE A 1 93 ? 5.333 -4.541 -10.777 1.00 94.12 93 PHE A C 1
ATOM 729 O O . PHE A 1 93 ? 4.163 -4.373 -10.438 1.00 94.12 93 PHE A O 1
ATOM 736 N N . LEU A 1 94 ? 6.278 -4.826 -9.877 1.00 94.69 94 LEU A N 1
ATOM 737 C CA . LEU A 1 94 ? 5.985 -5.006 -8.453 1.00 94.69 94 LEU A CA 1
ATOM 738 C C . LEU A 1 94 ? 5.419 -3.740 -7.824 1.00 94.69 94 LEU A C 1
ATOM 740 O O . LEU A 1 94 ? 4.536 -3.824 -6.977 1.00 94.69 94 LEU A O 1
ATOM 744 N N . THR A 1 95 ? 5.932 -2.579 -8.238 1.00 95.00 95 THR A N 1
ATOM 745 C CA . THR A 1 95 ? 5.523 -1.285 -7.693 1.00 95.00 95 THR A CA 1
ATOM 746 C C . THR A 1 95 ? 4.055 -1.005 -7.983 1.00 95.00 95 THR A C 1
ATOM 748 O O . THR A 1 95 ? 3.314 -0.613 -7.096 1.00 95.00 95 THR A O 1
ATOM 751 N N . THR A 1 96 ? 3.582 -1.238 -9.203 1.00 95.81 96 THR A N 1
ATOM 752 C CA . THR A 1 96 ? 2.173 -1.007 -9.554 1.00 95.81 96 THR A CA 1
ATOM 753 C C . THR A 1 96 ? 1.250 -2.014 -8.867 1.00 95.81 96 THR A C 1
ATOM 755 O O . THR A 1 96 ? 0.173 -1.629 -8.406 1.00 95.81 96 THR A O 1
ATOM 758 N N . ILE A 1 97 ? 1.673 -3.276 -8.711 1.00 95.88 97 ILE A N 1
ATOM 759 C CA . ILE A 1 97 ? 0.939 -4.280 -7.921 1.00 95.88 97 ILE A CA 1
ATOM 760 C C . ILE A 1 97 ? 0.860 -3.859 -6.445 1.00 95.88 97 ILE A C 1
ATOM 762 O O . ILE A 1 97 ? -0.226 -3.871 -5.862 1.00 95.88 97 ILE A O 1
ATOM 766 N N . SER A 1 98 ? 1.980 -3.462 -5.833 1.00 95.69 98 SER A N 1
ATOM 767 C CA . SER A 1 98 ? 2.020 -3.051 -4.425 1.00 95.69 98 SER A CA 1
ATOM 768 C C . SER A 1 98 ? 1.232 -1.766 -4.190 1.00 95.69 98 SER A C 1
ATOM 770 O O . SER A 1 98 ? 0.440 -1.690 -3.254 1.00 95.69 98 SER A O 1
ATOM 772 N N . SER A 1 99 ? 1.342 -0.789 -5.088 1.00 96.62 99 SER A N 1
ATOM 773 C CA . SER A 1 99 ? 0.540 0.430 -5.066 1.00 96.62 99 SER A CA 1
ATOM 774 C C . SER A 1 99 ? -0.959 0.141 -5.224 1.00 96.62 99 SER A C 1
ATOM 776 O O . SER A 1 99 ? -1.782 0.761 -4.547 1.00 96.62 99 SER A O 1
ATOM 778 N N . THR A 1 100 ? -1.333 -0.838 -6.053 1.00 97.38 100 THR A N 1
ATOM 779 C CA . THR A 1 100 ? -2.726 -1.307 -6.155 1.00 97.38 100 THR A CA 1
ATOM 780 C C . THR A 1 100 ? -3.194 -1.922 -4.836 1.00 97.38 100 THR A C 1
ATOM 782 O O . THR A 1 100 ? -4.265 -1.570 -4.340 1.00 97.38 100 THR A O 1
ATOM 785 N N . SER A 1 101 ? -2.373 -2.777 -4.224 1.00 96.38 101 SER A N 1
ATOM 786 C CA . SER A 1 101 ? -2.638 -3.378 -2.910 1.00 96.38 101 SER A CA 1
ATOM 787 C C . SER A 1 101 ? -2.802 -2.320 -1.804 1.00 96.38 101 SER A C 1
ATOM 789 O O . SER A 1 101 ? -3.756 -2.395 -1.026 1.00 96.38 101 SER A O 1
ATOM 791 N N . LEU A 1 102 ? -1.962 -1.278 -1.787 1.00 97.12 102 LEU A N 1
ATOM 792 C CA . LEU A 1 102 ? -2.089 -0.129 -0.884 1.00 97.12 102 LEU A CA 1
ATOM 793 C C . LEU A 1 102 ? -3.411 0.621 -1.084 1.00 97.12 102 LEU A C 1
ATOM 795 O O . LEU A 1 102 ? -4.092 0.923 -0.105 1.00 97.12 102 LEU A O 1
ATOM 799 N N . CYS A 1 103 ? -3.808 0.897 -2.329 1.00 98.00 103 CYS A N 1
ATOM 800 C CA . CYS A 1 103 ? -5.082 1.563 -2.616 1.00 98.00 103 CYS A CA 1
ATOM 801 C C . CYS A 1 103 ? -6.278 0.739 -2.126 1.00 98.00 103 CYS A C 1
ATOM 803 O O . CYS A 1 103 ? -7.157 1.264 -1.440 1.00 98.00 103 CYS A O 1
ATOM 805 N N . VAL A 1 104 ? -6.284 -0.566 -2.423 1.00 97.44 104 VAL A N 1
ATOM 806 C CA . VAL A 1 104 ? -7.329 -1.491 -1.960 1.00 97.44 104 VAL A CA 1
ATOM 807 C C . VAL A 1 104 ? -7.393 -1.501 -0.435 1.00 97.44 104 VAL A C 1
ATOM 809 O O . VAL A 1 104 ? -8.480 -1.366 0.129 1.00 97.44 104 VAL A O 1
ATOM 812 N N . TYR A 1 105 ? -6.246 -1.588 0.243 1.00 97.62 105 TYR A N 1
ATOM 813 C CA . TYR A 1 105 ? -6.196 -1.494 1.699 1.00 97.62 105 TYR A CA 1
ATOM 814 C C . TYR A 1 105 ? -6.791 -0.178 2.209 1.00 97.62 105 TYR A C 1
ATOM 816 O O . TYR A 1 105 ? -7.619 -0.210 3.116 1.00 97.62 105 TYR A O 1
ATOM 824 N N . MET A 1 106 ? -6.434 0.966 1.6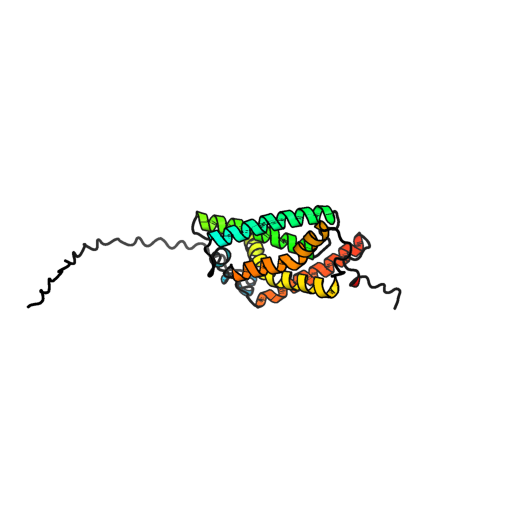19 1.00 98.19 106 MET A N 1
ATOM 825 C CA . MET A 1 106 ? -6.936 2.274 2.058 1.00 98.19 106 MET A CA 1
ATOM 826 C C . MET A 1 106 ? -8.451 2.403 1.884 1.00 98.19 106 MET A C 1
ATOM 828 O O . MET A 1 106 ? -9.122 2.941 2.768 1.00 98.19 106 MET A O 1
ATOM 832 N N . TRP A 1 107 ? -9.019 1.850 0.809 1.00 98.38 107 TRP A N 1
ATOM 833 C CA . TRP A 1 107 ? -10.472 1.773 0.627 1.00 98.38 107 TRP A CA 1
ATOM 834 C C . TRP A 1 107 ? -11.148 0.894 1.683 1.00 98.38 107 TRP A C 1
ATOM 836 O O . TRP A 1 107 ? -12.119 1.322 2.313 1.00 98.38 107 TRP A O 1
ATOM 846 N N . VAL A 1 108 ? -10.618 -0.307 1.925 1.00 97.94 108 VAL A N 1
ATOM 847 C CA . VAL A 1 108 ? -11.163 -1.241 2.923 1.00 97.94 108 VAL A CA 1
ATOM 848 C C . VAL A 1 108 ? -11.049 -0.660 4.339 1.00 97.94 108 VAL A C 1
ATOM 850 O O . VAL A 1 108 ? -12.025 -0.650 5.093 1.00 97.94 108 VAL A O 1
ATOM 853 N N . ALA A 1 109 ? -9.897 -0.093 4.696 1.00 97.69 109 ALA A N 1
ATOM 854 C CA . ALA A 1 109 ? -9.674 0.565 5.979 1.00 97.69 109 ALA A CA 1
ATOM 855 C C . ALA A 1 109 ? -10.587 1.790 6.158 1.00 97.69 109 ALA A C 1
ATOM 857 O O . ALA A 1 109 ? -11.132 1.996 7.248 1.00 97.69 109 ALA A O 1
ATOM 858 N N . SER A 1 110 ? -10.819 2.576 5.099 1.00 98.50 110 SER A N 1
ATOM 859 C CA . SER A 1 110 ? -11.781 3.689 5.110 1.00 98.50 110 SER A CA 1
ATOM 860 C C . SER A 1 110 ? -13.201 3.198 5.376 1.00 98.50 110 SER A C 1
ATOM 862 O O . SER A 1 110 ? -13.879 3.738 6.251 1.00 98.50 110 SER A O 1
ATOM 864 N N . TYR A 1 111 ? -13.639 2.138 4.691 1.00 98.38 111 TYR A N 1
ATOM 865 C CA . TYR A 1 111 ? -14.956 1.537 4.907 1.00 98.38 111 TYR A CA 1
ATOM 866 C C . TYR A 1 111 ? -15.153 1.098 6.366 1.00 98.38 111 TYR A C 1
ATOM 868 O O . TYR A 1 111 ? -16.135 1.485 7.006 1.00 98.38 111 TYR A O 1
ATOM 876 N N . HIS A 1 112 ? -14.198 0.364 6.941 1.00 98.19 112 HIS A N 1
ATOM 877 C CA . HIS A 1 112 ? -14.302 -0.079 8.335 1.00 98.19 112 HIS A CA 1
ATOM 878 C C . HIS A 1 112 ? -14.223 1.082 9.335 1.00 98.19 112 HIS A C 1
ATOM 880 O O . HIS A 1 112 ? -14.950 1.086 10.330 1.00 98.19 112 HIS A O 1
ATOM 886 N N . SER A 1 113 ? -13.426 2.113 9.044 1.00 98.38 113 SER A N 1
ATOM 887 C CA . SER A 1 113 ? -13.372 3.337 9.858 1.00 98.38 113 SER A CA 1
ATOM 888 C C . SER A 1 113 ? -14.699 4.098 9.828 1.00 98.38 113 SER A C 1
ATOM 890 O O . SER A 1 113 ? -15.145 4.614 10.856 1.00 98.38 113 SER A O 1
ATOM 892 N N . PHE A 1 114 ? -15.366 4.136 8.672 1.00 98.56 114 PHE A N 1
ATOM 893 C CA . PHE A 1 114 ? -16.695 4.725 8.520 1.00 98.56 114 PHE A CA 1
ATOM 894 C C . PHE A 1 114 ? -17.738 3.950 9.326 1.00 98.56 114 PHE A C 1
ATOM 896 O O . PHE A 1 114 ? -18.484 4.549 10.107 1.00 98.56 114 PHE A O 1
ATOM 903 N N . MET A 1 115 ? -17.746 2.620 9.206 1.00 98.31 115 MET A N 1
ATOM 904 C CA . MET A 1 115 ? -18.655 1.760 9.966 1.00 98.31 115 MET A CA 1
ATOM 905 C C . MET A 1 115 ? -18.450 1.906 11.475 1.00 98.31 115 MET A C 1
ATOM 907 O O . MET A 1 115 ? -19.437 2.016 12.206 1.00 98.31 115 MET A O 1
ATOM 911 N N . TYR A 1 116 ? -17.198 2.003 11.928 1.00 98.19 116 TYR A N 1
ATOM 912 C CA . TYR A 1 116 ? -16.865 2.282 13.323 1.00 98.19 116 TYR A CA 1
ATOM 913 C C . TYR A 1 116 ? -17.343 3.672 13.764 1.00 98.19 116 TYR A C 1
ATOM 915 O O . TYR A 1 116 ? -17.950 3.820 14.822 1.00 98.19 116 TYR A O 1
ATOM 923 N N . CYS A 1 117 ? -17.141 4.710 12.948 1.00 98.31 117 CYS A N 1
ATOM 924 C CA . CYS A 1 117 ? -17.622 6.055 13.268 1.00 98.31 117 CYS A CA 1
ATOM 925 C C . CYS A 1 117 ? -19.150 6.123 13.395 1.00 98.31 117 CYS A C 1
ATOM 927 O O . CYS A 1 117 ? -19.640 6.858 14.259 1.00 98.31 117 CYS A O 1
ATOM 929 N N . ARG A 1 118 ? -19.872 5.364 12.559 1.00 98.38 118 ARG A N 1
ATOM 930 C CA . ARG A 1 118 ? -21.339 5.318 12.513 1.00 98.38 118 ARG A CA 1
ATOM 931 C C . ARG A 1 118 ? -21.950 4.486 13.640 1.00 98.38 118 ARG A C 1
ATOM 933 O O . ARG A 1 118 ? -22.905 4.943 14.255 1.00 98.38 118 ARG A O 1
ATOM 940 N N . HIS A 1 119 ? -21.415 3.296 13.908 1.00 97.88 119 HIS A N 1
ATOM 941 C CA . HIS A 1 119 ? -22.033 2.330 14.830 1.00 97.88 119 HIS A CA 1
ATOM 942 C C . HIS A 1 119 ? -21.279 2.149 16.152 1.00 97.88 119 HIS A C 1
ATOM 944 O O . HIS A 1 119 ? -21.791 1.480 17.043 1.00 97.88 119 HIS A O 1
ATOM 950 N N . LYS A 1 120 ? -20.075 2.723 16.289 1.00 96.44 120 LYS A N 1
ATOM 951 C CA . LYS A 1 120 ? -19.201 2.590 17.471 1.00 96.44 120 LYS A CA 1
ATOM 952 C C . LYS A 1 120 ? -18.873 1.138 17.836 1.00 96.44 120 LYS A C 1
ATOM 954 O O . LYS A 1 120 ? -18.669 0.821 18.999 1.00 96.44 120 LYS A O 1
ATOM 959 N N . ASN A 1 121 ? -18.811 0.262 16.833 1.00 95.81 121 ASN A N 1
ATOM 960 C CA . ASN A 1 121 ? -18.460 -1.146 16.986 1.00 95.81 121 ASN A CA 1
ATOM 961 C C . ASN A 1 121 ? -17.526 -1.614 15.860 1.00 95.81 121 ASN A C 1
ATOM 963 O O . ASN A 1 121 ? -17.419 -0.978 14.807 1.00 95.81 121 ASN A O 1
ATOM 967 N N . THR A 1 122 ? -16.847 -2.737 16.086 1.00 96.50 122 THR A N 1
ATOM 968 C CA . THR A 1 122 ? -15.905 -3.356 15.137 1.00 96.50 122 THR A CA 1
ATOM 969 C C . THR A 1 122 ? -16.528 -4.485 14.323 1.00 96.50 122 THR A C 1
ATOM 971 O O . THR A 1 122 ? -15.849 -5.102 13.503 1.00 96.50 122 THR A O 1
ATOM 974 N N . ASN A 1 123 ? -17.843 -4.693 14.463 1.00 96.31 123 ASN A N 1
ATOM 975 C CA . ASN A 1 123 ? -18.582 -5.789 13.838 1.00 96.31 123 ASN A CA 1
ATOM 976 C C . ASN A 1 123 ? -18.369 -5.861 12.324 1.00 96.31 123 ASN A C 1
ATOM 978 O O . ASN A 1 123 ? -18.421 -6.944 11.756 1.00 96.31 123 ASN A O 1
ATOM 982 N N . SER A 1 124 ? -18.103 -4.733 11.655 1.00 97.31 124 SER A N 1
ATOM 983 C CA . SER A 1 124 ? -17.817 -4.723 10.215 1.00 97.31 124 SER A CA 1
ATOM 984 C C . SER A 1 124 ? -16.573 -5.534 9.831 1.00 97.31 124 SER A C 1
ATOM 986 O O . SER A 1 124 ? -16.587 -6.157 8.777 1.00 97.31 124 SER A O 1
ATOM 988 N N . ILE A 1 125 ? -15.529 -5.563 10.666 1.00 96.12 125 ILE A N 1
ATOM 989 C CA . ILE A 1 125 ? -14.333 -6.399 10.461 1.00 96.12 125 ILE A CA 1
ATOM 990 C C . ILE A 1 125 ? -14.619 -7.815 10.963 1.00 96.12 125 ILE A C 1
ATOM 992 O O . ILE A 1 125 ? -14.320 -8.799 10.286 1.00 96.12 125 ILE A O 1
ATOM 996 N N . ASP A 1 126 ? -15.242 -7.930 12.136 1.00 95.06 126 ASP A N 1
ATOM 997 C CA . ASP A 1 126 ? -15.456 -9.218 12.801 1.00 95.06 126 ASP A CA 1
ATOM 998 C C . ASP A 1 126 ? -16.438 -10.126 12.043 1.00 95.06 126 ASP A C 1
ATOM 1000 O O . ASP A 1 126 ? -16.300 -11.350 12.086 1.00 95.06 126 ASP A O 1
ATOM 1004 N N . SER A 1 127 ? -17.361 -9.544 11.277 1.00 94.81 127 SER A N 1
ATOM 1005 C CA . SER A 1 127 ? -18.316 -10.262 10.420 1.00 94.81 127 SER A CA 1
ATOM 1006 C C . SER A 1 127 ? -17.790 -10.599 9.020 1.00 94.81 127 SER A C 1
ATOM 1008 O O . SER A 1 127 ? -18.489 -11.276 8.266 1.00 94.81 127 SER A O 1
ATOM 1010 N N . LEU A 1 128 ? -16.573 -10.173 8.652 1.00 94.81 128 LEU A N 1
ATOM 1011 C CA . LEU A 1 128 ? -15.995 -10.521 7.352 1.00 94.81 128 LEU A CA 1
ATOM 1012 C C . LEU A 1 128 ? -15.863 -12.037 7.195 1.00 94.81 128 LEU A C 1
ATOM 1014 O O . LEU A 1 128 ? -15.421 -12.741 8.111 1.00 94.81 128 LEU A O 1
ATOM 1018 N N . PHE A 1 129 ? -16.145 -12.514 5.979 1.00 94.75 129 PHE A N 1
ATOM 1019 C CA . PHE A 1 129 ? -15.798 -13.871 5.575 1.00 94.75 129 PHE A CA 1
ATOM 1020 C C . PHE A 1 129 ? -14.314 -14.129 5.857 1.00 94.75 129 PHE A C 1
ATOM 1022 O O . PHE A 1 129 ? -13.468 -13.269 5.600 1.00 94.75 129 PHE A O 1
ATOM 1029 N N . TRP A 1 130 ? -13.992 -15.304 6.400 1.00 91.12 130 TRP A N 1
ATOM 1030 C CA . TRP A 1 130 ? -12.680 -15.572 6.993 1.00 91.12 130 TRP A CA 1
ATOM 1031 C C . TRP A 1 130 ? -11.513 -15.305 6.029 1.00 91.12 130 TRP A C 1
ATOM 1033 O O . TRP A 1 130 ? -10.503 -14.756 6.459 1.00 91.12 130 TRP A O 1
ATOM 1043 N N . VAL A 1 131 ? -11.665 -15.594 4.729 1.00 90.38 131 VAL A N 1
ATOM 1044 C CA . VAL A 1 131 ? -10.637 -15.305 3.710 1.00 90.38 131 VAL A CA 1
ATOM 1045 C C . VAL A 1 131 ? -10.396 -13.804 3.568 1.00 90.38 131 VAL A C 1
ATOM 1047 O O . VAL A 1 131 ? -9.250 -13.367 3.547 1.00 90.38 131 VAL A O 1
ATOM 1050 N N . LEU A 1 132 ? -11.461 -12.999 3.513 1.00 93.75 132 LEU A N 1
ATOM 1051 C CA . LEU A 1 132 ? -11.356 -11.541 3.402 1.00 93.75 132 LEU A CA 1
ATOM 1052 C C . LEU A 1 132 ? -10.767 -10.934 4.672 1.00 93.75 132 LEU A C 1
ATOM 1054 O O . LEU A 1 132 ? -9.927 -10.044 4.590 1.00 93.75 132 LEU A O 1
ATOM 1058 N N . LYS A 1 133 ? -11.150 -11.459 5.840 1.00 93.19 133 LYS A N 1
ATOM 1059 C CA . LYS A 1 133 ? -10.564 -11.071 7.126 1.00 93.19 133 LYS A CA 1
ATOM 1060 C C . LYS A 1 133 ? -9.063 -11.371 7.162 1.00 93.19 133 LYS A C 1
ATOM 1062 O O . LYS A 1 133 ? -8.279 -10.511 7.549 1.00 93.19 133 LYS A O 1
ATOM 1067 N N . MET A 1 134 ? -8.651 -12.562 6.720 1.00 90.81 134 MET A N 1
ATOM 1068 C CA . MET A 1 134 ? -7.232 -12.908 6.601 1.00 90.81 134 MET A CA 1
ATOM 1069 C C . MET A 1 134 ? -6.515 -12.006 5.599 1.00 90.81 134 MET A C 1
ATOM 1071 O O . MET A 1 134 ? -5.428 -11.533 5.904 1.00 90.81 134 MET A O 1
ATOM 1075 N N . GLY A 1 135 ? -7.124 -11.725 4.446 1.00 92.69 135 GLY A N 1
ATOM 1076 C CA . GLY A 1 135 ? -6.579 -10.807 3.448 1.00 92.69 135 GLY A CA 1
ATOM 1077 C C . GLY A 1 135 ? -6.388 -9.394 3.999 1.00 92.69 135 GLY A C 1
ATOM 1078 O O . GLY A 1 135 ? -5.326 -8.807 3.805 1.00 92.69 135 GLY A O 1
ATOM 1079 N N . PHE A 1 136 ? -7.368 -8.877 4.740 1.00 95.06 136 PHE A N 1
ATOM 1080 C CA . PHE A 1 136 ? -7.282 -7.583 5.412 1.00 95.06 136 PHE A CA 1
ATOM 1081 C C . PHE A 1 136 ? -6.127 -7.545 6.415 1.00 95.06 136 PHE A C 1
ATOM 1083 O O . PHE A 1 136 ? -5.279 -6.660 6.332 1.00 95.06 136 PHE A O 1
ATOM 1090 N N . TRP A 1 137 ? -6.047 -8.531 7.312 1.00 93.31 137 TRP A N 1
ATOM 1091 C CA . TRP A 1 137 ? -4.973 -8.598 8.304 1.00 93.31 137 TRP A CA 1
ATOM 1092 C C . TRP A 1 137 ? -3.601 -8.819 7.685 1.00 93.31 137 TRP A C 1
ATOM 1094 O O . TRP A 1 137 ? -2.614 -8.267 8.154 1.00 93.31 137 TRP A O 1
ATOM 1104 N N . PHE A 1 138 ? -3.539 -9.591 6.606 1.00 92.25 138 PHE A N 1
ATOM 1105 C CA . PHE A 1 138 ? -2.321 -9.772 5.838 1.00 92.25 138 PHE A CA 1
ATOM 1106 C C . PHE A 1 138 ? -1.827 -8.435 5.280 1.00 92.25 138 PHE A C 1
ATOM 1108 O O . PHE A 1 138 ? -0.686 -8.070 5.548 1.00 92.25 138 PHE A O 1
ATOM 1115 N N . HIS A 1 139 ? -2.697 -7.662 4.617 1.00 93.50 139 HIS A N 1
ATOM 1116 C CA . HIS A 1 139 ? -2.360 -6.313 4.146 1.00 93.50 139 HIS A CA 1
ATOM 1117 C C . HIS A 1 139 ? -1.948 -5.406 5.310 1.00 93.50 139 HIS A C 1
ATOM 1119 O O . HIS A 1 139 ? -0.902 -4.765 5.241 1.00 93.50 139 HIS A O 1
ATOM 1125 N N . TYR A 1 140 ? -2.721 -5.419 6.401 1.00 93.75 140 TYR A N 1
ATOM 1126 C CA . TYR A 1 140 ? -2.452 -4.674 7.632 1.00 93.75 140 TYR A CA 1
ATOM 1127 C C . TYR A 1 140 ? -1.134 -5.058 8.311 1.00 93.75 140 TYR A C 1
ATOM 1129 O O . TYR A 1 140 ? -0.732 -4.385 9.236 1.00 93.75 140 TYR A O 1
ATOM 1137 N N . ILE A 1 141 ? -0.444 -6.131 7.943 1.00 92.38 141 ILE A N 1
ATOM 1138 C CA . ILE A 1 141 ? 0.857 -6.435 8.554 1.00 92.38 141 ILE A CA 1
ATOM 1139 C C . ILE A 1 141 ? 1.977 -6.283 7.531 1.00 92.38 141 ILE A C 1
ATOM 1141 O O . ILE A 1 141 ? 3.058 -5.794 7.859 1.00 92.38 141 ILE A O 1
ATOM 1145 N N . SER A 1 142 ? 1.733 -6.679 6.282 1.00 92.44 142 SER A N 1
ATOM 1146 C CA . SER A 1 142 ? 2.755 -6.663 5.239 1.00 92.44 142 SER A CA 1
ATOM 1147 C C . SER A 1 142 ? 3.043 -5.265 4.700 1.00 92.44 142 SER A C 1
ATOM 1149 O O . SER A 1 142 ? 4.153 -5.036 4.226 1.00 92.44 142 SER A O 1
ATOM 1151 N N . LEU A 1 143 ? 2.077 -4.340 4.758 1.00 93.50 143 LEU A N 1
ATOM 1152 C CA . LEU A 1 143 ? 2.155 -3.010 4.141 1.00 93.50 143 LEU A CA 1
ATOM 1153 C C . LEU A 1 143 ? 3.469 -2.255 4.424 1.00 93.50 143 LEU A C 1
ATOM 1155 O O . LEU A 1 143 ? 4.153 -1.891 3.467 1.00 93.50 143 LEU A O 1
ATOM 1159 N N . PRO A 1 144 ? 3.893 -2.049 5.683 1.00 93.44 144 PRO A N 1
ATOM 1160 C CA . PRO A 1 144 ? 5.039 -1.204 5.993 1.00 93.44 144 PRO A CA 1
ATOM 1161 C C . PRO A 1 144 ? 6.346 -1.861 5.603 1.00 93.44 144 PRO A C 1
ATOM 1163 O O . PRO A 1 144 ? 7.207 -1.206 5.021 1.00 93.44 144 PRO A O 1
ATOM 1166 N N . CYS A 1 145 ? 6.476 -3.166 5.829 1.00 92.56 145 CYS A N 1
ATOM 1167 C CA . CYS A 1 145 ? 7.669 -3.895 5.424 1.00 92.56 145 CYS A CA 1
ATOM 1168 C C . CYS A 1 145 ? 7.794 -3.966 3.896 1.00 92.56 145 CYS A C 1
ATOM 1170 O O . CYS A 1 145 ? 8.874 -3.736 3.357 1.00 92.56 145 CYS A O 1
ATOM 1172 N N . PHE A 1 146 ? 6.696 -4.252 3.195 1.00 91.81 146 PHE A N 1
ATOM 1173 C CA . PHE A 1 146 ? 6.706 -4.434 1.747 1.00 91.81 146 PHE A CA 1
ATOM 1174 C C . PHE A 1 146 ? 6.937 -3.119 0.996 1.00 91.81 146 PHE A C 1
ATOM 1176 O O . PHE A 1 146 ? 7.782 -3.075 0.105 1.00 91.81 146 PHE A O 1
ATOM 1183 N N . HIS A 1 147 ? 6.264 -2.030 1.386 1.00 94.81 147 HIS A N 1
ATOM 1184 C CA . HIS A 1 147 ? 6.488 -0.729 0.748 1.00 94.81 147 HIS A CA 1
ATOM 1185 C C . HIS A 1 147 ? 7.867 -0.157 1.064 1.00 94.81 147 HIS A C 1
ATOM 1187 O O . HIS A 1 147 ? 8.495 0.384 0.162 1.00 94.81 147 HIS A O 1
ATOM 1193 N N . SER A 1 148 ? 8.385 -0.342 2.286 1.00 92.94 148 SER A N 1
ATOM 1194 C CA . SER A 1 148 ? 9.763 0.063 2.601 1.00 92.94 148 SER A CA 1
ATOM 1195 C C . SER A 1 148 ? 10.763 -0.645 1.690 1.00 92.94 148 SER A C 1
ATOM 1197 O O . SER A 1 148 ? 11.606 0.005 1.081 1.00 92.94 148 SER A O 1
ATOM 1199 N N . LEU A 1 149 ? 10.622 -1.967 1.536 1.00 92.56 149 LEU A N 1
ATOM 1200 C CA . LEU A 1 149 ? 11.493 -2.767 0.679 1.00 92.56 149 LEU A CA 1
ATOM 1201 C C . LEU A 1 149 ? 11.444 -2.297 -0.782 1.00 92.56 149 LEU A C 1
ATOM 1203 O O . LEU A 1 149 ? 12.491 -2.046 -1.370 1.00 92.56 149 LEU A O 1
ATOM 1207 N N . ILE A 1 150 ? 10.245 -2.129 -1.351 1.00 93.31 150 ILE A N 1
ATOM 1208 C CA . ILE A 1 150 ? 10.068 -1.700 -2.749 1.00 93.31 150 ILE A CA 1
ATOM 1209 C C . ILE A 1 150 ? 10.636 -0.301 -2.975 1.00 93.31 150 ILE A C 1
ATOM 1211 O O . ILE A 1 150 ? 11.373 -0.095 -3.939 1.00 93.31 150 ILE A O 1
ATOM 1215 N N . THR A 1 151 ? 10.329 0.649 -2.088 1.00 94.44 151 THR A N 1
ATOM 1216 C CA . THR A 1 151 ? 10.855 2.014 -2.175 1.00 94.44 151 THR A CA 1
ATOM 1217 C C . THR A 1 151 ? 12.382 1.996 -2.122 1.00 94.44 151 THR A C 1
ATOM 1219 O O . THR A 1 151 ? 13.025 2.589 -2.985 1.00 94.44 151 THR A O 1
ATOM 1222 N N . THR A 1 152 ? 12.986 1.267 -1.179 1.00 93.56 152 THR A N 1
ATOM 1223 C CA . THR A 1 152 ? 14.448 1.140 -1.089 1.00 93.56 152 THR A CA 1
ATOM 1224 C C . THR A 1 152 ? 15.050 0.517 -2.351 1.00 93.56 152 THR A C 1
ATOM 1226 O O . THR A 1 152 ? 16.011 1.058 -2.892 1.00 93.56 152 THR A O 1
ATOM 1229 N N . THR A 1 153 ? 14.481 -0.578 -2.863 1.00 91.88 153 THR A N 1
ATOM 1230 C CA . THR A 1 153 ? 14.958 -1.217 -4.100 1.00 91.88 153 THR A CA 1
ATOM 1231 C C . THR A 1 153 ? 14.885 -0.266 -5.291 1.00 91.88 153 THR A C 1
ATOM 1233 O O . THR A 1 153 ? 15.837 -0.201 -6.067 1.00 91.88 153 THR A O 1
ATOM 1236 N N . TYR A 1 154 ? 13.796 0.494 -5.425 1.00 93.69 154 TYR A N 1
ATOM 1237 C CA . TYR A 1 154 ? 13.651 1.462 -6.506 1.00 93.69 154 TYR A CA 1
ATOM 1238 C C . TYR A 1 154 ? 14.759 2.518 -6.475 1.00 93.69 154 TYR A C 1
ATOM 1240 O O . TYR A 1 154 ? 15.484 2.678 -7.454 1.00 93.69 154 TYR A O 1
ATOM 1248 N N . TRP A 1 155 ? 14.942 3.188 -5.337 1.00 94.69 155 TRP A N 1
ATOM 1249 C CA . TRP A 1 155 ? 15.905 4.287 -5.232 1.00 94.69 155 TRP A CA 1
ATOM 1250 C C . TRP A 1 155 ? 17.366 3.839 -5.331 1.00 94.69 155 TRP A C 1
ATOM 1252 O O . TRP A 1 155 ? 18.199 4.623 -5.774 1.00 94.69 155 TRP A O 1
ATOM 1262 N N . ILE A 1 156 ? 17.683 2.599 -4.944 1.00 94.06 156 ILE A N 1
ATOM 1263 C CA . ILE A 1 156 ? 19.052 2.069 -5.033 1.00 94.06 156 ILE A CA 1
ATOM 1264 C C . ILE A 1 156 ? 19.370 1.544 -6.438 1.00 94.06 156 ILE A C 1
ATOM 1266 O O . ILE A 1 156 ? 20.473 1.769 -6.927 1.00 94.06 156 ILE A O 1
ATOM 1270 N N . PHE A 1 157 ? 18.441 0.821 -7.074 1.00 90.00 157 PHE A N 1
ATOM 1271 C CA . PHE A 1 157 ? 18.756 0.035 -8.274 1.00 90.00 157 PHE A CA 1
ATOM 1272 C C . PHE A 1 157 ? 18.059 0.498 -9.553 1.00 90.00 157 PHE A C 1
ATOM 1274 O O . PHE A 1 157 ? 18.529 0.164 -10.637 1.00 90.00 157 PHE A O 1
ATOM 1281 N N . LEU A 1 158 ? 16.922 1.190 -9.452 1.00 91.19 158 LEU A N 1
ATOM 1282 C CA . LEU A 1 158 ? 16.047 1.457 -10.601 1.00 91.19 158 LEU A CA 1
ATOM 1283 C C . LEU A 1 158 ? 15.907 2.940 -10.943 1.00 91.19 158 LEU A C 1
ATOM 1285 O O . LEU A 1 158 ? 15.546 3.258 -12.073 1.00 91.19 158 LEU A O 1
ATOM 1289 N N . TYR A 1 159 ? 16.172 3.839 -9.997 1.00 94.00 159 TYR A N 1
ATOM 1290 C CA . TYR A 1 159 ? 16.057 5.271 -10.235 1.00 94.00 159 TYR A CA 1
ATOM 1291 C C . TYR A 1 159 ? 17.066 5.733 -11.294 1.00 94.00 159 TYR A C 1
ATOM 1293 O O . TYR A 1 159 ? 18.277 5.612 -11.116 1.00 94.00 159 TYR A O 1
ATOM 1301 N N . ALA A 1 160 ? 16.548 6.290 -12.389 1.00 92.31 160 ALA A N 1
ATOM 1302 C CA . ALA A 1 160 ? 17.332 6.733 -13.542 1.00 92.31 160 ALA A CA 1
ATOM 1303 C C . ALA A 1 160 ? 17.431 8.266 -13.672 1.00 92.31 160 ALA A C 1
ATOM 1305 O O . ALA A 1 160 ? 17.922 8.761 -14.683 1.00 92.31 160 ALA A O 1
ATOM 1306 N N . GLY A 1 161 ? 16.969 9.029 -12.674 1.00 94.31 161 GLY A N 1
ATOM 1307 C CA . GLY A 1 161 ? 16.863 10.487 -12.777 1.00 94.31 161 GLY A CA 1
ATOM 1308 C C . GLY A 1 161 ? 15.510 10.964 -13.318 1.00 94.31 161 GLY A C 1
ATOM 1309 O O . GLY A 1 161 ? 14.753 10.200 -13.911 1.00 94.31 161 GLY A O 1
ATOM 1310 N N . PHE A 1 162 ? 15.209 12.252 -13.122 1.00 95.50 162 PHE A N 1
ATOM 1311 C CA . PHE A 1 162 ? 14.009 12.918 -13.660 1.00 95.50 162 PHE A CA 1
ATOM 1312 C C . PHE A 1 162 ? 14.302 13.847 -14.846 1.00 95.50 162 PHE A C 1
ATOM 1314 O O . PHE A 1 162 ? 13.445 14.627 -15.265 1.00 95.50 162 PHE A O 1
ATOM 1321 N N . GLU A 1 163 ? 15.520 13.797 -15.378 1.00 96.12 163 GLU A N 1
ATOM 1322 C CA . GLU A 1 163 ? 15.958 14.684 -16.450 1.00 96.12 163 GLU A CA 1
ATOM 1323 C C . GLU A 1 163 ? 15.113 14.463 -17.710 1.00 96.12 163 GLU A C 1
ATOM 1325 O O . GLU A 1 163 ? 14.945 13.340 -18.179 1.00 96.12 163 GLU A O 1
ATOM 1330 N N . ASN A 1 164 ? 14.575 15.549 -18.270 1.00 95.38 164 ASN A N 1
ATOM 1331 C CA . ASN A 1 164 ? 13.764 15.553 -19.495 1.00 95.38 164 ASN A CA 1
ATOM 1332 C C . ASN A 1 164 ? 12.441 14.764 -19.430 1.00 95.38 164 ASN A C 1
ATOM 1334 O O . ASN A 1 164 ? 11.809 14.548 -20.467 1.00 95.38 164 ASN A O 1
ATOM 1338 N N . LEU A 1 165 ? 11.981 14.360 -18.241 1.00 95.56 165 LEU A N 1
ATOM 1339 C CA . LEU A 1 165 ? 10.699 13.674 -18.098 1.00 95.56 165 LEU A CA 1
ATOM 1340 C C . LEU A 1 165 ? 9.537 14.676 -17.999 1.00 95.56 165 LEU A C 1
ATOM 1342 O O . LEU A 1 165 ? 9.653 15.702 -17.324 1.00 95.56 165 LEU A O 1
ATOM 1346 N N . PRO A 1 166 ? 8.382 14.395 -18.629 1.00 96.31 166 PRO A N 1
ATOM 1347 C CA . PRO A 1 166 ? 7.190 15.215 -18.454 1.00 96.31 166 PRO A CA 1
ATOM 1348 C C . PRO A 1 166 ? 6.755 15.283 -16.984 1.00 96.31 166 PRO A C 1
ATOM 1350 O O . PRO A 1 166 ? 6.797 14.284 -16.268 1.00 96.31 166 PRO A O 1
ATOM 1353 N N . VAL A 1 167 ? 6.231 16.434 -16.550 1.00 96.75 167 VAL A N 1
ATOM 1354 C CA . VAL A 1 167 ? 5.799 16.665 -15.155 1.00 96.75 167 VAL A CA 1
ATOM 1355 C C . VAL A 1 167 ? 4.822 15.596 -14.656 1.00 96.75 167 VAL A C 1
ATOM 1357 O O . VAL A 1 167 ? 4.938 15.127 -13.526 1.00 96.75 167 VAL A O 1
ATOM 1360 N N . TYR A 1 168 ? 3.878 15.169 -15.499 1.00 96.06 168 TYR A N 1
ATOM 1361 C CA . TYR A 1 168 ? 2.914 14.138 -15.115 1.00 96.06 168 TYR A CA 1
ATOM 1362 C C . TYR A 1 168 ? 3.586 12.778 -14.855 1.00 96.06 168 TYR A C 1
ATOM 1364 O O . TYR A 1 168 ? 3.136 12.043 -13.980 1.00 96.06 168 TYR A O 1
ATOM 1372 N N . PHE A 1 169 ? 4.664 12.450 -15.578 1.00 95.56 169 PHE A N 1
ATOM 1373 C CA . PHE A 1 169 ? 5.418 11.213 -15.376 1.00 95.56 169 PHE A CA 1
ATOM 1374 C C . PHE A 1 169 ? 6.159 11.258 -14.043 1.00 95.56 169 PHE A C 1
ATOM 1376 O O . PHE A 1 169 ? 6.051 10.328 -13.251 1.00 95.56 169 PHE A O 1
ATOM 1383 N N . ILE A 1 170 ? 6.831 12.379 -13.762 1.00 97.25 170 ILE A N 1
ATOM 1384 C CA . ILE A 1 170 ? 7.514 12.609 -12.484 1.00 97.25 170 ILE A CA 1
ATOM 1385 C C . ILE A 1 170 ? 6.517 12.479 -11.325 1.00 97.25 170 ILE A C 1
ATOM 1387 O O . ILE A 1 170 ? 6.810 11.830 -10.325 1.00 97.25 170 ILE A O 1
ATOM 1391 N N . TRP A 1 171 ? 5.312 13.041 -11.468 1.00 97.88 171 TRP A N 1
ATOM 1392 C CA . TRP A 1 171 ? 4.263 12.909 -10.459 1.00 97.88 171 TRP A CA 1
ATOM 1393 C C . TRP A 1 171 ? 3.830 11.453 -10.242 1.00 97.88 171 TRP A C 1
ATOM 1395 O O . TRP A 1 171 ? 3.767 11.023 -9.090 1.00 97.88 171 TRP A O 1
ATOM 1405 N N . VAL A 1 172 ? 3.553 10.683 -11.304 1.00 97.75 172 VAL A N 1
ATOM 1406 C CA . VAL A 1 172 ? 3.192 9.257 -11.172 1.00 97.75 172 VAL A CA 1
ATOM 1407 C C . VAL A 1 172 ? 4.326 8.480 -10.508 1.00 97.75 172 VAL A C 1
ATOM 1409 O O . VAL A 1 172 ? 4.080 7.741 -9.556 1.00 97.75 172 VAL A O 1
ATOM 1412 N N . ASP A 1 173 ? 5.561 8.680 -10.959 1.00 96.50 173 ASP A N 1
ATOM 1413 C CA . ASP A 1 173 ? 6.723 7.959 -10.451 1.00 96.50 173 ASP A CA 1
ATOM 1414 C C . ASP A 1 173 ? 6.988 8.247 -8.965 1.00 96.50 173 ASP A C 1
ATOM 1416 O O . ASP A 1 173 ? 7.060 7.323 -8.149 1.00 96.50 173 ASP A O 1
ATOM 1420 N N . LEU A 1 174 ? 7.002 9.527 -8.575 1.00 97.38 174 LEU A N 1
ATOM 1421 C CA . LEU A 1 174 ? 7.104 9.927 -7.171 1.00 97.38 174 LEU A CA 1
ATOM 1422 C C . LEU A 1 174 ? 5.941 9.380 -6.337 1.00 97.38 174 LEU A C 1
ATOM 1424 O O . LEU A 1 174 ? 6.138 9.005 -5.182 1.00 97.38 174 LEU A O 1
ATOM 1428 N N . SER A 1 175 ? 4.735 9.302 -6.900 1.00 97.88 175 SER A N 1
ATOM 1429 C CA . SER A 1 175 ? 3.559 8.788 -6.190 1.00 97.88 175 SER A CA 1
ATOM 1430 C C . SER A 1 175 ? 3.640 7.292 -5.899 1.00 97.88 175 SER A C 1
ATOM 1432 O O . SER A 1 175 ? 3.303 6.848 -4.794 1.00 97.88 175 SER A O 1
ATOM 1434 N N . LEU A 1 176 ? 4.111 6.516 -6.873 1.00 96.69 176 LEU A N 1
ATOM 1435 C CA . LEU A 1 176 ? 4.267 5.071 -6.743 1.00 96.69 176 LEU A CA 1
ATOM 1436 C C . LEU A 1 176 ? 5.433 4.700 -5.811 1.00 96.69 176 LEU A C 1
ATOM 1438 O O . LEU A 1 176 ? 5.314 3.735 -5.059 1.00 96.69 176 LEU A O 1
ATOM 1442 N N . HIS A 1 177 ? 6.520 5.481 -5.799 1.00 94.88 177 HIS A N 1
ATOM 1443 C CA . HIS A 1 177 ? 7.737 5.126 -5.058 1.00 94.88 177 HIS A CA 1
ATOM 1444 C C . HIS A 1 177 ? 7.943 5.909 -3.752 1.00 94.88 177 HIS A C 1
ATOM 1446 O O . HIS A 1 177 ? 8.197 5.301 -2.711 1.00 94.88 177 HIS A O 1
ATOM 1452 N N . ALA A 1 178 ? 7.842 7.242 -3.773 1.00 95.12 178 ALA A N 1
ATOM 1453 C CA . ALA A 1 178 ? 8.098 8.091 -2.605 1.00 95.12 178 ALA A CA 1
ATOM 1454 C C . ALA A 1 178 ? 6.843 8.318 -1.754 1.00 95.12 178 ALA A C 1
ATOM 1456 O O . ALA A 1 178 ? 6.857 8.061 -0.552 1.00 95.12 178 ALA A O 1
ATOM 1457 N N . PHE A 1 179 ? 5.727 8.761 -2.338 1.00 96.31 179 PHE A N 1
ATOM 1458 C CA . PHE A 1 179 ? 4.528 9.026 -1.534 1.00 96.31 179 PHE A CA 1
ATOM 1459 C C . PHE A 1 179 ? 3.945 7.758 -0.911 1.00 96.31 179 PHE A C 1
ATOM 1461 O O . PHE A 1 179 ? 3.388 7.835 0.181 1.00 96.31 179 PHE A O 1
ATOM 1468 N N . ALA A 1 180 ? 4.145 6.592 -1.533 1.00 95.69 180 ALA A N 1
ATOM 1469 C CA . ALA A 1 180 ? 3.765 5.307 -0.955 1.00 95.69 180 ALA A CA 1
ATOM 1470 C C . ALA A 1 180 ? 4.343 5.109 0.457 1.00 95.69 180 ALA A C 1
ATOM 1472 O O . ALA A 1 180 ? 3.598 4.777 1.379 1.00 95.69 180 ALA A O 1
ATOM 1473 N N . ILE A 1 181 ? 5.644 5.368 0.658 1.00 95.38 181 ILE A N 1
ATOM 1474 C CA . ILE A 1 181 ? 6.269 5.172 1.972 1.00 95.38 181 ILE A CA 1
ATOM 1475 C C . ILE A 1 181 ? 5.769 6.194 2.998 1.00 95.38 181 ILE A C 1
ATOM 1477 O O . ILE A 1 181 ? 5.519 5.827 4.143 1.00 95.38 181 ILE A O 1
ATOM 1481 N N . PHE A 1 182 ? 5.530 7.447 2.594 1.00 96.75 182 PHE A N 1
ATOM 1482 C CA . PHE A 1 182 ? 4.969 8.468 3.487 1.00 96.75 182 PHE A CA 1
ATOM 1483 C C . PHE A 1 182 ? 3.530 8.158 3.895 1.00 96.75 182 PHE A C 1
ATOM 1485 O O . PHE A 1 182 ? 3.169 8.343 5.055 1.00 96.75 182 PHE A O 1
ATOM 1492 N N . ILE A 1 183 ? 2.719 7.654 2.965 1.00 96.88 183 ILE A N 1
ATOM 1493 C CA . ILE A 1 183 ? 1.353 7.208 3.239 1.00 96.88 183 ILE A CA 1
ATOM 1494 C C . ILE A 1 183 ? 1.366 6.064 4.252 1.00 96.88 183 ILE A C 1
ATOM 1496 O O . ILE A 1 183 ? 0.622 6.099 5.230 1.00 96.88 183 ILE A O 1
ATOM 1500 N N . VAL A 1 184 ? 2.224 5.066 4.037 1.00 96.75 184 VAL A N 1
ATOM 1501 C CA . VAL A 1 184 ? 2.312 3.912 4.933 1.00 96.75 184 VAL A CA 1
ATOM 1502 C C . VAL A 1 184 ? 2.865 4.309 6.300 1.00 96.75 184 VAL A C 1
ATOM 1504 O O . VAL A 1 184 ? 2.343 3.859 7.316 1.00 96.75 184 VAL A O 1
ATOM 1507 N N . LEU A 1 185 ? 3.852 5.204 6.355 1.00 96.25 185 LEU A N 1
ATOM 1508 C CA . LEU A 1 185 ? 4.336 5.765 7.613 1.00 96.25 185 LEU A CA 1
ATOM 1509 C C . LEU A 1 185 ? 3.230 6.546 8.336 1.00 96.25 185 LEU A C 1
ATOM 1511 O O . LEU A 1 185 ? 3.045 6.369 9.536 1.00 96.25 185 LEU A O 1
ATOM 1515 N N . GLY A 1 186 ? 2.462 7.361 7.610 1.00 96.75 186 GLY A N 1
ATOM 1516 C CA . GLY A 1 186 ? 1.303 8.071 8.147 1.00 96.75 186 GLY A CA 1
ATOM 1517 C C . GLY A 1 186 ? 0.262 7.114 8.723 1.00 96.75 186 GLY A C 1
ATOM 1518 O O . GLY A 1 186 ? -0.206 7.322 9.835 1.00 96.75 186 GLY A O 1
ATOM 1519 N N . GLU A 1 187 ? -0.042 6.023 8.025 1.00 96.88 187 GLU A N 1
ATOM 1520 C CA . GLU A 1 187 ? -0.940 4.977 8.520 1.00 96.88 187 GLU A CA 1
ATOM 1521 C C . GLU A 1 187 ? -0.392 4.288 9.778 1.00 96.88 187 GLU A C 1
ATOM 1523 O O . GLU A 1 187 ? -1.141 4.078 10.726 1.00 96.88 187 GLU A O 1
ATOM 1528 N N . VAL A 1 188 ? 0.906 3.980 9.830 1.00 95.94 188 VAL A N 1
ATOM 1529 C CA . VAL A 1 188 ? 1.547 3.362 11.003 1.00 95.94 188 VAL A CA 1
ATOM 1530 C C . VAL A 1 188 ? 1.545 4.291 12.217 1.00 95.94 188 VAL A C 1
ATOM 1532 O O . VAL A 1 188 ? 1.332 3.827 13.334 1.00 95.94 188 VAL A O 1
ATOM 1535 N N . LEU A 1 189 ? 1.788 5.588 12.010 1.00 95.94 189 LEU A N 1
ATOM 1536 C CA . LEU A 1 189 ? 1.819 6.588 13.080 1.00 95.94 189 LEU A CA 1
ATOM 1537 C C . LEU A 1 189 ? 0.412 6.944 13.569 1.00 95.94 189 LEU A C 1
ATOM 1539 O O . LEU A 1 189 ? 0.187 7.098 14.769 1.00 95.94 189 LEU A O 1
ATOM 1543 N N . LEU A 1 190 ? -0.535 7.104 12.642 1.00 96.81 190 LEU A N 1
ATOM 1544 C CA . LEU A 1 190 ? -1.895 7.509 12.970 1.00 96.81 190 LEU A CA 1
ATOM 1545 C C . LEU A 1 190 ? -2.742 6.328 13.444 1.00 96.81 190 LEU A C 1
ATOM 1547 O O . LEU A 1 190 ? -3.568 6.532 14.322 1.00 96.81 190 LEU A O 1
ATOM 1551 N N . ALA A 1 191 ? -2.585 5.112 12.927 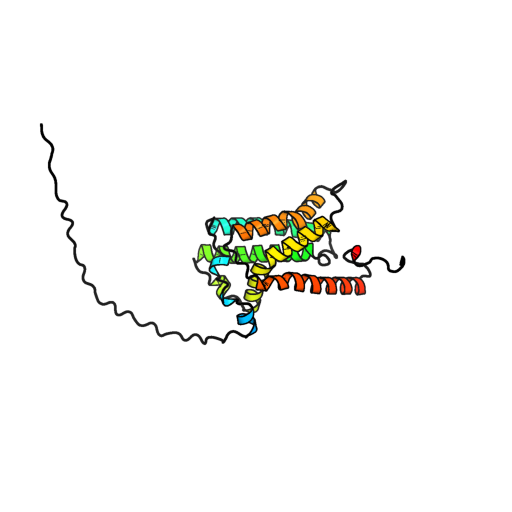1.00 95.69 191 ALA A N 1
ATOM 1552 C CA . ALA A 1 191 ? -3.304 3.944 13.442 1.00 95.69 191 ALA A CA 1
ATOM 1553 C C . ALA A 1 191 ? -2.593 3.340 14.666 1.00 95.69 191 ALA A C 1
ATOM 1555 O O . ALA A 1 191 ? -1.414 3.580 14.913 1.00 95.69 191 ALA A O 1
ATOM 1556 N N . ARG A 1 192 ? -3.288 2.502 15.445 1.00 94.38 192 ARG A N 1
ATOM 1557 C CA . ARG A 1 192 ? -2.660 1.736 16.544 1.00 94.38 192 ARG A CA 1
ATOM 1558 C C . ARG A 1 192 ? -1.944 0.489 16.011 1.00 94.38 192 ARG A C 1
ATOM 1560 O O . ARG A 1 192 ? -2.290 -0.637 16.381 1.00 94.38 192 ARG A O 1
ATOM 1567 N N . TYR A 1 193 ? -0.977 0.696 15.117 1.00 92.62 193 TYR A N 1
ATOM 1568 C CA . TYR A 1 193 ? -0.297 -0.388 14.413 1.00 92.62 193 TYR A CA 1
ATOM 1569 C C . TYR A 1 193 ? 0.439 -1.330 15.366 1.00 92.62 193 TYR A C 1
ATOM 1571 O O . TYR A 1 193 ? 1.066 -0.898 16.333 1.00 92.62 193 TYR A O 1
ATOM 1579 N N . GLN A 1 194 ? 0.388 -2.630 15.081 1.00 90.00 194 GLN A N 1
ATOM 1580 C CA . GLN A 1 194 ? 1.200 -3.625 15.773 1.00 90.00 194 GLN A CA 1
ATOM 1581 C C . GLN A 1 194 ? 2.013 -4.400 14.755 1.00 90.00 194 GLN A C 1
ATOM 1583 O O . GLN A 1 194 ? 1.472 -4.915 13.781 1.00 90.00 194 GLN A O 1
ATOM 1588 N N . PHE A 1 195 ? 3.312 -4.502 15.024 1.00 84.56 195 PHE A N 1
ATOM 1589 C CA . PHE A 1 195 ? 4.253 -5.253 14.208 1.00 84.56 195 PHE A CA 1
ATOM 1590 C C . PHE A 1 195 ? 4.623 -6.562 14.897 1.00 84.56 195 PHE A C 1
ATOM 1592 O O . PHE A 1 195 ? 5.623 -6.625 15.620 1.00 84.56 195 PHE A O 1
ATOM 1599 N N . PRO A 1 196 ? 3.845 -7.636 14.698 1.00 86.56 196 PRO A N 1
ATOM 1600 C CA . PRO A 1 196 ? 4.298 -8.956 15.088 1.00 86.56 196 PRO A CA 1
ATOM 1601 C C . PRO A 1 196 ? 5.520 -9.313 14.233 1.00 86.56 196 PRO A C 1
ATOM 1603 O O . PRO A 1 196 ? 5.386 -9.635 13.055 1.00 86.56 196 PRO A O 1
ATOM 1606 N N . VAL A 1 197 ? 6.716 -9.287 14.838 1.00 85.50 197 VAL A N 1
ATOM 1607 C CA . VAL A 1 197 ? 8.009 -9.557 14.167 1.00 85.50 197 VAL A CA 1
ATOM 1608 C C . VAL A 1 197 ? 7.946 -10.809 13.296 1.00 85.50 197 VAL A C 1
ATOM 1610 O O . VAL A 1 197 ? 8.515 -10.839 12.216 1.00 85.50 197 VAL A O 1
ATOM 1613 N N . ARG A 1 198 ? 7.181 -11.822 13.716 1.00 85.62 198 ARG A N 1
ATOM 1614 C CA . ARG A 1 198 ? 6.967 -13.080 12.987 1.00 85.62 198 ARG A CA 1
ATOM 1615 C C . ARG A 1 198 ? 6.502 -12.901 11.549 1.00 85.62 198 ARG A C 1
ATOM 1617 O O . ARG A 1 198 ? 6.738 -13.805 10.774 1.00 85.62 198 ARG A O 1
ATOM 1624 N N . PHE A 1 199 ? 5.868 -11.797 11.178 1.00 85.06 199 PHE A N 1
ATOM 1625 C CA . PHE A 1 199 ? 5.376 -11.588 9.816 1.00 85.06 199 PHE A CA 1
ATOM 1626 C C . PHE A 1 199 ? 6.421 -10.988 8.872 1.00 85.06 199 PHE A C 1
ATOM 1628 O O . PHE A 1 199 ? 6.121 -10.785 7.700 1.00 85.06 199 PHE A O 1
ATOM 1635 N N . TRP A 1 200 ? 7.657 -10.757 9.326 1.00 85.56 200 TRP A N 1
ATOM 1636 C CA . TRP A 1 200 ? 8.729 -10.250 8.464 1.00 85.56 200 TRP A CA 1
ATOM 1637 C C . TRP A 1 200 ? 9.018 -11.168 7.261 1.00 85.56 200 TRP A C 1
ATOM 1639 O O . TRP A 1 200 ? 9.438 -10.683 6.214 1.00 85.56 200 TRP A O 1
ATOM 1649 N N . PHE A 1 201 ? 8.767 -12.481 7.373 1.00 87.06 201 PHE A N 1
ATOM 1650 C CA . PHE A 1 201 ? 8.989 -13.417 6.263 1.00 87.06 201 PHE A CA 1
ATOM 1651 C C . PHE A 1 201 ? 7.958 -13.255 5.137 1.00 87.06 201 PHE A C 1
ATOM 1653 O O . PHE A 1 201 ? 8.219 -13.672 4.014 1.00 87.06 201 PHE A O 1
ATOM 1660 N N . VAL A 1 202 ? 6.789 -12.664 5.410 1.00 87.94 202 VAL A N 1
ATOM 1661 C CA . VAL A 1 202 ? 5.714 -12.477 4.425 1.00 87.94 202 VAL A CA 1
ATOM 1662 C C . VAL A 1 202 ? 6.150 -11.621 3.230 1.00 87.94 202 VAL A C 1
ATOM 1664 O O . VAL A 1 202 ? 6.028 -12.103 2.105 1.00 87.94 202 VAL A O 1
ATOM 1667 N N . PRO A 1 203 ? 6.668 -10.388 3.405 1.00 88.62 203 PRO A N 1
ATOM 1668 C CA . PRO A 1 203 ? 7.143 -9.582 2.280 1.00 88.62 203 PRO A CA 1
ATOM 1669 C C . PRO A 1 203 ? 8.281 -10.265 1.514 1.00 88.62 203 PRO A C 1
ATOM 1671 O O . PRO A 1 203 ? 8.334 -10.156 0.293 1.00 88.62 203 PRO A O 1
ATOM 1674 N N . VAL A 1 204 ? 9.150 -11.017 2.201 1.00 89.88 204 VAL A N 1
ATOM 1675 C CA . VAL A 1 204 ? 10.220 -11.795 1.557 1.00 89.88 204 VAL A CA 1
ATOM 1676 C C . VAL A 1 204 ? 9.637 -12.909 0.692 1.00 89.88 204 VAL A C 1
ATOM 1678 O O . VAL A 1 204 ? 10.032 -13.062 -0.460 1.00 89.88 204 VAL A O 1
ATOM 1681 N N . LEU A 1 205 ? 8.656 -13.651 1.209 1.00 91.50 205 LEU A N 1
ATOM 1682 C CA . LEU A 1 205 ? 7.958 -14.685 0.453 1.00 91.50 205 LEU A CA 1
ATOM 1683 C C . LEU A 1 205 ? 7.257 -14.097 -0.778 1.00 91.50 205 LEU A C 1
ATOM 1685 O O . LEU A 1 205 ? 7.397 -14.642 -1.868 1.00 91.50 205 LEU A O 1
ATOM 1689 N N . LEU A 1 206 ? 6.542 -12.977 -0.627 1.00 91.81 206 LEU A N 1
ATOM 1690 C CA . LEU A 1 206 ? 5.900 -12.287 -1.750 1.00 91.81 206 LEU A CA 1
ATOM 1691 C C . LEU A 1 206 ? 6.915 -11.829 -2.799 1.00 91.81 206 LEU A C 1
ATOM 1693 O O . LEU A 1 206 ? 6.653 -11.972 -3.990 1.00 91.81 206 LEU A O 1
ATOM 1697 N N . LEU A 1 207 ? 8.077 -11.324 -2.372 1.00 92.31 207 LEU A N 1
ATOM 1698 C CA . LEU A 1 207 ? 9.152 -10.949 -3.286 1.00 92.31 207 LEU A CA 1
ATOM 1699 C C . LEU A 1 207 ? 9.658 -12.164 -4.068 1.00 92.31 207 LEU A C 1
ATOM 1701 O O . LEU A 1 207 ? 9.779 -12.084 -5.285 1.00 92.31 207 LEU A O 1
ATOM 1705 N N . VAL A 1 208 ? 9.908 -13.291 -3.397 1.00 93.62 208 VAL A N 1
ATOM 1706 C CA . VAL A 1 208 ? 10.349 -14.537 -4.048 1.00 93.62 208 VAL A CA 1
ATOM 1707 C C . VAL A 1 208 ? 9.306 -15.031 -5.051 1.00 93.62 208 VAL A C 1
ATOM 1709 O O . VAL A 1 208 ? 9.649 -15.337 -6.190 1.00 93.62 208 VAL A O 1
ATOM 1712 N N . LEU A 1 209 ? 8.027 -15.061 -4.667 1.00 95.12 209 LEU A N 1
ATOM 1713 C CA . LEU A 1 209 ? 6.933 -15.437 -5.570 1.00 95.12 209 LEU A CA 1
ATOM 1714 C C . LEU A 1 209 ? 6.851 -14.505 -6.780 1.00 95.12 209 LEU A C 1
ATOM 1716 O O . LEU A 1 209 ? 6.650 -14.960 -7.904 1.00 95.12 209 LEU A O 1
ATOM 1720 N N . TYR A 1 210 ? 7.050 -13.209 -6.565 1.00 95.00 210 TYR A N 1
ATOM 1721 C CA . TYR A 1 210 ? 7.088 -12.245 -7.649 1.00 95.00 210 TYR A CA 1
ATOM 1722 C C . TYR A 1 210 ? 8.323 -12.426 -8.546 1.00 95.00 210 TYR A C 1
ATOM 1724 O O . TYR A 1 210 ? 8.194 -12.322 -9.762 1.00 95.00 210 TYR A O 1
ATOM 1732 N N . MET A 1 211 ? 9.492 -12.783 -8.003 1.00 94.81 211 MET A N 1
ATOM 1733 C CA . MET A 1 211 ? 10.643 -13.170 -8.827 1.00 94.81 211 MET A CA 1
ATOM 1734 C C . MET A 1 211 ? 10.310 -14.383 -9.704 1.00 94.81 211 MET A C 1
ATOM 1736 O O . MET A 1 211 ? 10.624 -14.370 -10.883 1.00 94.81 211 MET A O 1
ATOM 1740 N N . PHE A 1 212 ? 9.601 -15.398 -9.206 1.00 95.88 212 PHE A N 1
ATOM 1741 C CA . PHE A 1 212 ? 9.130 -16.486 -10.078 1.00 95.88 212 PHE A CA 1
ATOM 1742 C C . PHE A 1 212 ? 8.151 -15.997 -11.158 1.00 95.88 212 PHE A C 1
ATOM 1744 O O . PHE A 1 212 ? 8.209 -16.454 -12.301 1.00 95.88 212 PHE A O 1
ATOM 1751 N N . LEU A 1 213 ? 7.280 -15.038 -10.832 1.00 95.94 213 LEU A N 1
ATOM 1752 C CA . LEU A 1 213 ? 6.364 -14.440 -11.805 1.00 95.94 213 LEU A CA 1
ATOM 1753 C C . LEU A 1 213 ? 7.109 -13.701 -12.929 1.00 95.94 213 LEU A C 1
ATOM 1755 O O . LEU A 1 213 ? 6.699 -13.808 -14.085 1.00 95.94 213 LEU A O 1
ATOM 1759 N N . THR A 1 214 ? 8.210 -12.996 -12.641 1.00 95.31 214 THR A N 1
ATOM 1760 C CA . THR A 1 214 ? 8.981 -12.303 -13.693 1.00 95.31 214 THR A CA 1
ATOM 1761 C C . THR A 1 214 ? 9.610 -13.278 -14.691 1.00 95.31 214 THR A C 1
ATOM 1763 O O . THR A 1 214 ? 9.684 -12.960 -15.878 1.00 95.31 214 THR A O 1
ATOM 1766 N N . TRP A 1 215 ? 9.983 -14.485 -14.253 1.00 95.00 215 TRP A N 1
ATOM 1767 C CA . TRP A 1 215 ? 10.444 -15.556 -15.144 1.00 95.00 215 TRP A CA 1
ATOM 1768 C C . TRP A 1 215 ? 9.324 -16.072 -16.047 1.00 95.00 215 TRP A C 1
ATOM 1770 O O . TRP A 1 215 ? 9.546 -16.302 -17.234 1.00 95.00 215 TRP A O 1
ATOM 1780 N N . PHE A 1 216 ? 8.110 -16.215 -15.513 1.00 96.12 216 PHE A N 1
ATOM 1781 C CA . PHE A 1 216 ? 6.946 -16.605 -16.310 1.00 96.12 216 PHE A CA 1
ATOM 1782 C C . PHE A 1 216 ? 6.593 -15.542 -17.359 1.00 96.12 216 PHE A C 1
ATOM 1784 O O . PHE A 1 216 ? 6.351 -15.869 -18.520 1.00 96.12 216 PHE A O 1
ATOM 1791 N N . ILE A 1 217 ? 6.647 -14.263 -16.974 1.00 95.19 217 ILE A N 1
ATOM 1792 C CA . ILE A 1 217 ? 6.505 -13.127 -17.894 1.00 95.19 217 ILE A CA 1
ATOM 1793 C C . ILE A 1 217 ? 7.548 -13.210 -19.015 1.00 95.19 217 ILE A C 1
ATOM 1795 O O . ILE A 1 217 ? 7.189 -13.105 -20.188 1.00 95.19 217 ILE A O 1
ATOM 1799 N N . HIS A 1 218 ? 8.816 -13.454 -18.678 1.00 94.44 218 HIS A N 1
ATOM 1800 C CA . HIS A 1 218 ? 9.871 -13.598 -19.678 1.00 94.44 218 HIS A CA 1
ATOM 1801 C C . HIS A 1 218 ? 9.632 -14.788 -20.616 1.00 94.44 218 HIS A C 1
ATOM 1803 O O . HIS A 1 218 ? 9.801 -14.658 -21.828 1.00 94.44 218 HIS A O 1
ATOM 1809 N N . ALA A 1 219 ? 9.184 -15.926 -20.086 1.00 95.81 219 ALA A N 1
ATOM 1810 C CA . ALA A 1 219 ? 8.900 -17.113 -20.886 1.00 95.81 219 ALA A CA 1
ATOM 1811 C C . ALA A 1 219 ? 7.787 -16.885 -21.928 1.00 95.81 219 ALA A C 1
ATOM 1813 O O . ALA A 1 219 ? 7.849 -17.466 -23.009 1.00 95.81 219 ALA A O 1
ATOM 1814 N N . ILE A 1 220 ? 6.791 -16.043 -21.623 1.00 95.75 220 ILE A N 1
ATOM 1815 C CA . ILE A 1 220 ? 5.644 -15.783 -22.511 1.00 95.75 220 ILE A CA 1
ATOM 1816 C C . ILE A 1 220 ? 5.884 -14.582 -23.431 1.00 95.75 220 ILE A C 1
ATOM 1818 O O . ILE A 1 220 ? 5.539 -14.630 -24.609 1.00 95.75 220 ILE A O 1
ATOM 1822 N N . TRP A 1 221 ? 6.425 -13.485 -22.898 1.00 94.25 221 TRP A N 1
ATOM 1823 C CA . TRP A 1 221 ? 6.538 -12.208 -23.615 1.00 94.25 221 TRP A CA 1
ATOM 1824 C C . TRP A 1 221 ? 7.96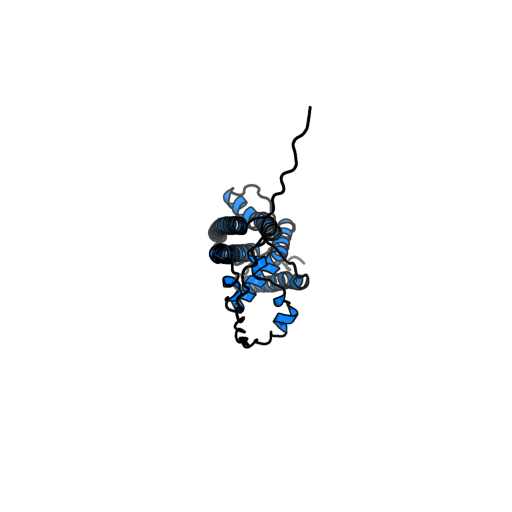0 -11.879 -24.070 1.00 94.25 221 TRP A C 1
ATOM 1826 O O . TRP A 1 221 ? 8.171 -10.840 -24.689 1.00 94.25 221 TRP A O 1
ATOM 1836 N N . HIS A 1 222 ? 8.930 -12.748 -23.779 1.00 92.25 222 HIS A N 1
ATOM 1837 C CA . HIS A 1 222 ? 10.322 -12.637 -24.222 1.00 92.25 222 HIS A CA 1
ATOM 1838 C C . HIS A 1 222 ? 11.024 -11.328 -23.824 1.00 92.25 222 HIS A C 1
ATOM 1840 O O . HIS A 1 222 ? 11.997 -10.925 -24.457 1.00 92.25 222 HIS A O 1
ATOM 1846 N N . TYR A 1 223 ? 10.582 -10.680 -22.742 1.00 91.56 223 TYR A N 1
ATOM 1847 C CA . TYR A 1 223 ? 11.263 -9.528 -22.150 1.00 91.56 223 TYR A CA 1
ATOM 1848 C C . TYR A 1 223 ? 11.421 -9.712 -20.641 1.00 91.56 223 TYR A C 1
ATOM 1850 O O . TYR A 1 223 ? 10.617 -10.383 -19.995 1.00 91.56 223 TYR A O 1
ATOM 1858 N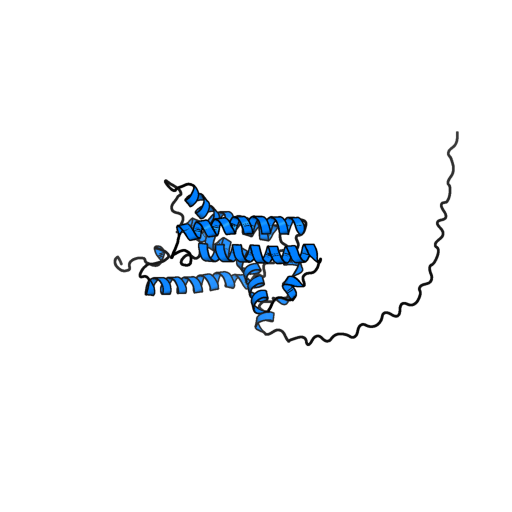 N . TRP A 1 224 ? 12.478 -9.139 -20.074 1.00 93.38 224 TRP A N 1
ATOM 1859 C CA . TRP A 1 224 ? 12.688 -9.135 -18.631 1.00 93.38 224 TRP A CA 1
ATOM 1860 C C . TRP A 1 224 ? 12.036 -7.905 -18.011 1.00 93.38 224 TRP A C 1
ATOM 1862 O O . TRP A 1 224 ? 12.277 -6.787 -18.459 1.00 93.38 224 TRP A O 1
ATOM 1872 N N . VAL A 1 225 ? 11.236 -8.101 -16.957 1.00 93.88 225 VAL A N 1
ATOM 1873 C CA . VAL A 1 225 ? 10.602 -6.993 -16.214 1.00 93.88 225 VAL A CA 1
ATOM 1874 C C . VAL A 1 225 ? 11.647 -6.028 -15.650 1.00 93.88 225 VAL A C 1
ATOM 1876 O O . VAL A 1 225 ? 11.421 -4.821 -15.617 1.00 93.88 225 VAL A O 1
ATOM 1879 N N . TYR A 1 226 ? 12.801 -6.560 -15.246 1.00 90.19 226 TYR A N 1
ATOM 1880 C CA . TYR A 1 226 ? 13.946 -5.779 -14.801 1.00 90.19 226 TYR A CA 1
ATOM 1881 C C . TYR A 1 226 ? 15.180 -6.162 -15.603 1.00 90.19 226 TYR A C 1
ATOM 1883 O O . TYR A 1 226 ? 15.490 -7.345 -15.740 1.00 90.19 226 TYR A O 1
ATOM 1891 N N . SER A 1 227 ? 15.914 -5.161 -16.081 1.00 87.31 227 SER A N 1
ATOM 1892 C CA . SER A 1 227 ? 17.127 -5.350 -16.884 1.00 87.31 227 SER A CA 1
ATOM 1893 C C . SER A 1 227 ? 18.188 -6.192 -16.171 1.00 87.31 227 SER A C 1
ATOM 1895 O O . SER A 1 227 ? 18.830 -7.023 -16.803 1.00 87.31 227 SER A O 1
ATOM 1897 N N . PHE A 1 228 ? 18.324 -6.053 -14.848 1.00 85.12 228 PHE A N 1
ATOM 1898 C CA . PHE A 1 228 ? 19.294 -6.816 -14.055 1.00 85.12 228 PHE A CA 1
ATOM 1899 C C . PHE A 1 228 ? 18.990 -8.321 -13.960 1.00 85.12 228 PHE A C 1
ATOM 1901 O O . PHE A 1 228 ? 19.869 -9.087 -13.579 1.00 85.12 228 PHE A O 1
ATOM 1908 N N . LEU A 1 229 ? 17.767 -8.767 -14.276 1.00 88.88 229 LEU A N 1
ATOM 1909 C CA . LEU A 1 229 ? 17.446 -10.200 -14.341 1.00 88.88 229 LEU A CA 1
ATOM 1910 C C . LEU A 1 229 ? 17.912 -10.829 -15.655 1.00 88.88 229 LEU A C 1
ATOM 1912 O O . LEU A 1 229 ? 18.165 -12.027 -15.713 1.00 88.88 229 LEU A O 1
ATOM 1916 N N . GLY A 1 230 ? 18.006 -10.011 -16.700 1.00 84.31 230 GLY A N 1
ATOM 1917 C CA . GLY A 1 230 ? 18.301 -10.433 -18.057 1.00 84.31 230 GLY A CA 1
ATOM 1918 C C . GLY A 1 230 ? 19.726 -10.173 -18.493 1.00 84.31 230 GLY A C 1
ATOM 1919 O O . GLY A 1 230 ? 19.924 -10.034 -19.695 1.00 84.31 230 GLY A O 1
ATOM 1920 N N . VAL A 1 231 ? 20.683 -10.043 -17.560 1.00 76.00 231 VAL A N 1
ATOM 1921 C CA . VAL A 1 231 ? 22.099 -9.859 -17.906 1.00 76.00 231 VAL A CA 1
ATOM 1922 C C . VAL A 1 231 ? 22.465 -10.946 -18.906 1.00 76.00 231 VAL A C 1
ATOM 1924 O O . VAL A 1 231 ? 22.468 -12.131 -18.574 1.00 76.00 231 VAL A O 1
ATOM 1927 N N . ASP A 1 232 ? 22.679 -10.521 -20.151 1.00 60.03 232 ASP A N 1
ATOM 1928 C CA . ASP A 1 232 ? 22.971 -11.393 -21.272 1.00 60.03 232 ASP A CA 1
ATOM 1929 C C . ASP A 1 232 ? 24.160 -12.277 -20.881 1.00 60.03 232 ASP A C 1
ATOM 1931 O O . ASP A 1 232 ? 25.303 -11.825 -20.823 1.00 60.03 232 ASP A O 1
ATOM 1935 N N . LEU A 1 233 ? 23.905 -13.573 -20.689 1.00 53.03 233 LEU A N 1
ATOM 1936 C CA . LEU A 1 233 ? 24.944 -14.610 -20.628 1.00 53.03 233 LEU A CA 1
ATOM 1937 C C . LEU A 1 233 ? 25.768 -14.676 -21.929 1.00 53.03 233 LEU A C 1
ATOM 1939 O O . LEU A 1 233 ? 26.668 -15.491 -22.050 1.00 53.03 233 LEU A O 1
ATOM 1943 N N . LYS A 1 234 ? 25.461 -13.839 -22.926 1.00 54.28 234 LYS A N 1
ATOM 1944 C CA . LYS A 1 234 ? 26.193 -13.719 -24.189 1.00 54.28 234 LYS A CA 1
ATOM 1945 C C . LYS A 1 234 ? 27.490 -12.908 -24.073 1.00 54.28 234 LYS A C 1
ATOM 1947 O O . LYS A 1 234 ? 28.208 -12.815 -25.064 1.00 54.28 234 LYS A O 1
ATOM 1952 N N . GLY A 1 235 ? 27.776 -12.316 -22.910 1.00 57.47 235 GLY A N 1
ATOM 1953 C CA . GLY A 1 235 ? 28.995 -11.541 -22.646 1.00 57.47 235 GLY A CA 1
ATOM 1954 C C . GLY A 1 235 ? 29.921 -12.106 -21.560 1.00 57.47 235 GLY A C 1
ATOM 1955 O O . GLY A 1 235 ? 30.859 -11.403 -21.186 1.00 57.47 235 GLY A O 1
ATOM 1956 N N . MET A 1 236 ? 29.665 -13.319 -21.047 1.00 47.53 236 MET A N 1
ATOM 1957 C CA . MET A 1 236 ? 30.567 -14.070 -20.153 1.00 47.53 236 MET A CA 1
ATOM 1958 C C . MET A 1 236 ? 31.019 -15.372 -20.806 1.00 47.53 236 MET A C 1
ATOM 1960 O O . MET A 1 236 ? 30.166 -16.023 -21.448 1.00 47.53 236 MET A O 1
#

Secondary structure (DSSP, 8-state):
----------------------------------PPPHHHHHTTGGG--TTTTT--SSS-HHHHHHHHHHHHHHHHHHHHHHHHHHGGGGGGSHHHHHHHHHHHHHHHHHHHHHHHHHHSSSHHHHTS-HHHHHHHHHHHHHHHHHHHHHHHHIIIII----TT--HHHHHHHHIIIIIHHHHHHHHHHHTT----GGGGHHHHHHHHHHHHHHHHHHHHHSS-SSGGG---GGG-

Organism: NCBI:txid205924

Foldseek 3Di:
DDDDDDDDDPDDDDDDDPDDPPPPPPPPPPPVPPPDPPVCVVVVCVVDDLVLLQAFPPDGSVVVLVLLVVLLVVLVVLLVLLCVVCPPCQVVDPLSVLSVLSSVLSVLSSVQSVVCVVPVDSVVLVVDDPVVNVSNVLSLACQQLQLVVQLVCCVPPPDPDCPPPDPSVVVSVCVSRPVSNVSVVCSPNGGSRDHPVVCSCVSVVVVVVSVVVQVVVCVVVVDGSDPVVCPDPVVD

pLDDT: mean 88.01, std 14.32, range [45.34, 98.69]